Protein AF-A0A8B5XI68-F1 (afdb_monomer)

Foldseek 3Di:
DQPPDDLVNLLVLLVVLLVLLLVLLVCCVVLVNAQQCDQPPDPHGNLLLLQLLLVLLQQLLCLLVVHAHPAQAPVCVVVSSVVSSVVDVDRPSVVSSVSSVVSSVSNSVSSVPDDQPDWRQDHNRDTDGSSLSSLCSSLSSLLSSVSSCSVVVDDRDDDLVSLVSNVSSCQVVFQSQFPQVLLAQPFFWEWEQEVVDWTWIWTRDRLGTHIDTDHPDDDGQKYKYAHRRVVSCVLQVHDDPVVCVVVVRIDMDHNHRVCVVSPSVGGHHD

Radius of gyration: 18.66 Å; Cα contacts (8 Å, |Δi|>4): 435; chains: 1; bounding box: 43×34×51 Å

Structure (mmCIF, N/CA/C/O backbone):
data_AF-A0A8B5XI68-F1
#
_entry.id   AF-A0A8B5XI68-F1
#
loop_
_atom_site.group_PDB
_atom_site.id
_atom_site.type_symbol
_atom_site.label_atom_id
_atom_site.label_alt_id
_atom_site.label_comp_id
_atom_site.label_asym_id
_atom_site.label_entity_id
_atom_site.label_seq_id
_atom_site.pdbx_PDB_ins_code
_atom_site.Cartn_x
_atom_site.Cartn_y
_atom_site.Cartn_z
_atom_site.occupancy
_atom_site.B_iso_or_equiv
_atom_site.auth_seq_id
_atom_site.auth_comp_id
_atom_site.auth_asym_id
_atom_site.auth_atom_id
_atom_site.pdbx_PDB_model_num
ATOM 1 N N . MET A 1 1 ? 19.671 -4.548 -7.777 1.00 35.41 1 MET A N 1
ATOM 2 C CA . MET A 1 1 ? 20.333 -3.974 -6.591 1.00 35.41 1 MET A CA 1
ATOM 3 C C . MET A 1 1 ? 19.212 -3.358 -5.785 1.00 35.41 1 MET A C 1
ATOM 5 O O . MET A 1 1 ? 18.715 -2.318 -6.198 1.00 35.41 1 MET A O 1
ATOM 9 N N . ASP A 1 2 ? 18.721 -4.065 -4.766 1.00 49.66 2 ASP A N 1
ATOM 10 C CA . ASP A 1 2 ? 17.671 -3.548 -3.887 1.00 49.66 2 ASP A CA 1
ATOM 11 C C . ASP A 1 2 ? 18.177 -2.246 -3.289 1.00 49.66 2 ASP A C 1
ATOM 13 O O . ASP A 1 2 ? 19.122 -2.238 -2.495 1.00 49.66 2 ASP A O 1
ATOM 17 N N . LYS A 1 3 ? 17.615 -1.119 -3.724 1.00 54.25 3 LYS A N 1
ATOM 18 C CA . LYS A 1 3 ? 17.862 0.127 -3.018 1.00 54.25 3 LYS A CA 1
ATOM 19 C C . LYS A 1 3 ? 17.219 -0.035 -1.653 1.00 54.25 3 LYS A C 1
ATOM 21 O O . LYS A 1 3 ? 15.999 -0.050 -1.525 1.00 54.25 3 LYS A O 1
ATOM 26 N N . LEU A 1 4 ? 18.077 -0.205 -0.654 1.00 66.31 4 LEU A N 1
ATOM 27 C CA . LEU A 1 4 ? 17.700 -0.212 0.747 1.00 66.31 4 LEU A CA 1
ATOM 28 C C . LEU A 1 4 ? 16.937 1.082 1.025 1.00 66.31 4 LEU A C 1
ATOM 30 O O . LEU A 1 4 ? 17.490 2.177 0.914 1.00 66.31 4 LEU A O 1
ATOM 34 N N . ILE A 1 5 ? 15.653 0.945 1.339 1.00 86.56 5 ILE A N 1
ATOM 35 C CA . ILE A 1 5 ? 14.854 2.043 1.869 1.00 86.56 5 ILE A CA 1
ATOM 36 C C . ILE A 1 5 ? 15.474 2.405 3.212 1.00 86.56 5 ILE A C 1
ATOM 38 O O . ILE A 1 5 ? 15.632 1.533 4.073 1.00 86.56 5 ILE A O 1
ATOM 42 N N . ALA A 1 6 ? 15.851 3.671 3.377 1.00 91.88 6 ALA A N 1
ATOM 43 C CA . ALA A 1 6 ? 16.443 4.128 4.620 1.00 91.88 6 ALA A CA 1
ATOM 44 C C . ALA A 1 6 ? 15.443 3.928 5.772 1.00 91.88 6 ALA A C 1
ATOM 46 O O . ALA A 1 6 ? 14.235 4.150 5.637 1.00 91.88 6 ALA A O 1
ATOM 47 N N . ARG A 1 7 ? 15.943 3.413 6.896 1.00 92.81 7 ARG A N 1
ATOM 48 C CA . ARG A 1 7 ? 15.112 2.955 8.015 1.00 92.81 7 ARG A CA 1
ATOM 49 C C . ARG A 1 7 ? 14.293 4.089 8.630 1.00 92.81 7 ARG A C 1
ATOM 51 O O . ARG A 1 7 ? 13.126 3.899 8.962 1.00 92.81 7 ARG A O 1
ATOM 58 N N . ASP A 1 8 ? 14.921 5.244 8.769 1.00 95.12 8 ASP A N 1
ATOM 59 C CA . ASP A 1 8 ? 14.341 6.513 9.195 1.00 95.12 8 ASP A CA 1
ATOM 60 C C . ASP A 1 8 ? 13.266 7.009 8.222 1.00 95.12 8 ASP A C 1
ATOM 62 O O . ASP A 1 8 ? 12.170 7.339 8.662 1.00 95.12 8 ASP A O 1
ATOM 66 N N . GLU A 1 9 ? 13.507 6.961 6.910 1.00 95.50 9 GLU A N 1
ATOM 67 C CA . GLU A 1 9 ? 12.491 7.340 5.919 1.00 95.50 9 GLU A CA 1
ATOM 68 C C . GLU A 1 9 ? 11.240 6.452 5.984 1.00 95.50 9 GLU A C 1
ATOM 70 O O . GLU A 1 9 ? 10.114 6.959 5.945 1.00 95.50 9 GLU A O 1
ATOM 75 N N . ALA A 1 10 ? 11.426 5.130 6.094 1.00 95.81 10 ALA A N 1
ATOM 76 C CA . ALA A 1 10 ? 10.324 4.179 6.234 1.00 95.81 10 ALA A CA 1
ATOM 77 C C . ALA A 1 10 ? 9.536 4.424 7.527 1.00 95.81 10 ALA A C 1
ATOM 79 O O . ALA A 1 10 ? 8.303 4.416 7.529 1.00 95.81 10 ALA A O 1
ATOM 80 N N . PHE A 1 11 ? 10.254 4.677 8.623 1.00 96.56 11 PHE A N 1
ATOM 81 C CA . PHE A 1 11 ? 9.662 4.978 9.916 1.00 96.56 11 PHE A CA 1
ATOM 82 C C . PHE A 1 11 ? 8.849 6.274 9.880 1.00 96.56 11 PHE A C 1
ATOM 84 O O . PHE A 1 11 ? 7.683 6.288 10.274 1.00 96.56 11 PHE A O 1
ATOM 91 N N . ASP A 1 12 ? 9.424 7.348 9.343 1.00 97.75 12 ASP A N 1
ATOM 92 C CA . ASP A 1 12 ? 8.773 8.649 9.234 1.00 97.75 12 ASP A CA 1
ATOM 93 C C . ASP A 1 12 ? 7.521 8.588 8.354 1.00 97.75 12 ASP A C 1
ATOM 95 O O . ASP A 1 12 ? 6.497 9.189 8.696 1.00 97.75 12 ASP A O 1
ATOM 99 N N . GLN A 1 13 ? 7.573 7.851 7.238 1.00 97.94 13 GLN A N 1
ATOM 100 C CA . GLN A 1 13 ? 6.411 7.613 6.382 1.00 97.94 13 GLN A CA 1
ATOM 101 C C . GLN A 1 13 ? 5.277 6.937 7.162 1.00 97.94 13 GLN A C 1
ATOM 103 O O . GLN A 1 13 ? 4.154 7.454 7.175 1.00 97.94 13 GLN A O 1
ATOM 108 N N . PHE A 1 14 ? 5.572 5.847 7.874 1.00 98.00 14 PHE A N 1
ATOM 109 C CA . PHE A 1 14 ? 4.575 5.152 8.686 1.00 98.00 14 PHE A CA 1
ATOM 110 C C . PHE A 1 14 ? 4.000 6.047 9.780 1.00 98.00 14 PHE A C 1
ATOM 112 O O . PHE A 1 14 ? 2.782 6.139 9.916 1.00 98.00 14 PHE A O 1
ATOM 119 N N . GLN A 1 15 ? 4.844 6.779 10.513 1.00 98.06 15 GLN A N 1
ATOM 120 C CA . GLN A 1 15 ? 4.379 7.683 11.562 1.00 98.06 15 GLN A CA 1
ATOM 121 C C . GLN A 1 15 ? 3.496 8.816 11.026 1.00 98.06 15 GLN A C 1
ATOM 123 O O . GLN A 1 15 ? 2.575 9.276 11.707 1.00 98.06 15 GLN A O 1
ATOM 128 N N . ARG A 1 16 ? 3.782 9.348 9.831 1.00 98.06 16 ARG A N 1
ATOM 129 C CA . ARG A 1 16 ? 2.912 10.354 9.200 1.00 98.06 16 ARG A CA 1
ATOM 130 C C . ARG A 1 16 ? 1.568 9.741 8.811 1.00 98.06 16 ARG A C 1
ATOM 132 O O . ARG A 1 16 ? 0.537 10.348 9.111 1.00 98.06 16 ARG A O 1
ATOM 139 N N . ALA A 1 17 ? 1.577 8.558 8.196 1.00 98.44 17 ALA A N 1
ATOM 140 C CA . ALA A 1 17 ? 0.371 7.857 7.767 1.00 98.44 17 ALA A CA 1
ATOM 141 C C . ALA A 1 17 ? -0.520 7.459 8.959 1.00 98.44 17 ALA A C 1
ATOM 143 O O . ALA A 1 17 ? -1.706 7.792 8.974 1.00 98.44 17 ALA A O 1
ATOM 144 N N . SER A 1 18 ? 0.057 6.850 9.999 1.00 98.38 18 SER A N 1
ATOM 145 C CA . SER A 1 18 ? -0.665 6.395 11.194 1.00 98.38 18 SER A CA 1
ATOM 146 C C . SER A 1 18 ? -1.279 7.553 11.974 1.00 98.38 18 SER A C 1
ATOM 148 O O . SER A 1 18 ? -2.478 7.538 12.242 1.00 98.38 18 SER A O 1
ATOM 150 N N . ARG A 1 19 ? -0.513 8.622 12.240 1.00 98.44 19 ARG A N 1
ATOM 151 C CA . ARG A 1 19 ? -1.034 9.821 12.918 1.00 98.44 19 ARG A CA 1
ATOM 152 C C . ARG A 1 19 ? -2.140 10.498 12.120 1.00 98.44 19 ARG A C 1
ATOM 154 O O . ARG A 1 19 ? -3.044 11.090 12.705 1.00 98.44 19 ARG A O 1
ATOM 161 N N . ARG A 1 20 ? -2.059 10.489 10.786 1.00 98.25 20 ARG A N 1
ATOM 162 C CA . ARG A 1 20 ? -3.119 11.048 9.940 1.00 98.25 20 ARG A CA 1
ATOM 163 C C . ARG A 1 20 ? -4.393 10.221 10.054 1.00 98.25 20 ARG A C 1
ATOM 165 O O . ARG A 1 20 ? -5.442 10.810 10.300 1.00 98.25 20 ARG A O 1
ATOM 172 N N . LEU A 1 21 ? -4.294 8.900 9.922 1.00 98.12 21 LEU A N 1
ATOM 173 C CA . LEU A 1 21 ? -5.449 8.012 10.012 1.00 98.12 21 LEU A CA 1
ATOM 174 C C . LEU A 1 21 ? -6.088 8.051 11.407 1.00 98.12 21 LEU A C 1
ATOM 176 O O . LEU A 1 21 ? -7.301 8.195 11.509 1.00 98.12 21 LEU A O 1
ATOM 180 N N . GLU A 1 22 ? -5.280 8.045 12.472 1.00 98.38 22 GLU A N 1
ATOM 181 C CA . GLU A 1 22 ? -5.742 8.212 13.857 1.00 98.38 22 GLU A CA 1
ATOM 182 C C . GLU A 1 22 ? -6.578 9.487 14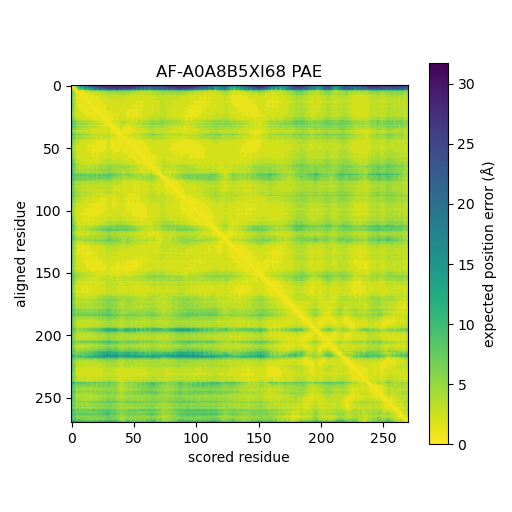.022 1.00 98.38 22 GLU A C 1
ATOM 184 O O . GLU A 1 22 ? -7.685 9.435 14.560 1.00 98.38 22 GLU A O 1
ATOM 189 N N . ARG A 1 23 ? -6.084 10.634 13.529 1.00 98.25 23 ARG A N 1
ATOM 190 C CA . ARG A 1 23 ? -6.827 11.904 13.589 1.00 98.25 23 ARG A CA 1
ATOM 191 C C . ARG A 1 23 ? -8.149 11.828 12.834 1.00 98.25 23 ARG A C 1
ATOM 193 O O . ARG A 1 23 ? -9.153 12.325 13.338 1.00 98.25 23 ARG A O 1
ATOM 200 N N . MET A 1 24 ? -8.153 11.223 11.646 1.00 98.25 24 MET A N 1
ATOM 201 C CA . MET A 1 24 ? -9.369 11.088 10.843 1.00 98.25 24 MET A CA 1
ATOM 202 C C . MET A 1 24 ? -10.404 10.219 11.556 1.00 98.25 24 MET A C 1
ATOM 204 O O . MET A 1 24 ? -11.536 10.672 11.729 1.00 98.25 24 MET A O 1
ATOM 208 N N . LEU A 1 25 ? -10.003 9.038 12.041 1.00 98.06 25 LEU A N 1
ATOM 209 C CA . LEU A 1 25 ? -10.860 8.129 12.808 1.00 98.06 25 LEU A CA 1
ATOM 210 C C . LEU A 1 25 ? -11.407 8.807 14.073 1.00 98.06 25 LEU A C 1
ATOM 212 O O . LEU A 1 25 ? -12.612 8.790 14.313 1.00 98.06 25 LEU A O 1
ATOM 216 N N . SER A 1 26 ? -10.547 9.493 14.828 1.00 97.69 26 SER A N 1
ATOM 217 C CA . SER A 1 26 ? -10.939 10.212 16.051 1.00 97.69 26 SER A CA 1
ATOM 218 C C . SER A 1 26 ? -11.917 11.362 15.784 1.00 97.69 26 SER A C 1
ATOM 220 O O . SER A 1 26 ? -12.656 11.774 16.676 1.00 97.69 26 SER A O 1
ATOM 222 N N . SER A 1 27 ? -11.939 11.904 14.563 1.00 97.19 27 SER A N 1
ATOM 223 C CA . SER A 1 27 ? -12.846 12.995 14.199 1.00 97.19 27 SER A CA 1
ATOM 224 C C . SER A 1 27 ? -14.263 12.531 13.847 1.00 97.19 27 SER A C 1
ATOM 226 O O . SER A 1 27 ? -15.174 13.360 13.822 1.00 97.19 27 SER A O 1
ATOM 228 N N . LEU A 1 28 ? -14.475 11.234 13.583 1.00 97.25 28 LEU A N 1
ATOM 229 C CA . LEU A 1 28 ? -15.736 10.710 13.045 1.00 97.25 28 LEU A CA 1
ATOM 230 C C . LEU A 1 28 ? -16.928 10.984 13.966 1.00 97.25 28 LEU A C 1
ATOM 232 O O . LEU A 1 28 ? -17.944 11.510 13.506 1.00 97.25 28 LEU A O 1
ATOM 236 N N . THR A 1 29 ? -16.774 10.723 15.267 1.00 92.56 29 THR A N 1
ATOM 237 C CA . THR A 1 29 ? -17.810 10.974 16.281 1.00 92.56 29 THR A CA 1
ATOM 238 C C . THR A 1 29 ? -18.198 12.455 16.319 1.00 92.56 29 THR A C 1
ATOM 240 O O . THR A 1 29 ? -19.380 12.795 16.254 1.00 92.56 29 THR A O 1
ATOM 243 N N . GLY A 1 30 ? -17.210 13.358 16.330 1.00 93.19 30 GLY A N 1
ATOM 244 C CA . GLY A 1 30 ? -17.444 14.808 16.312 1.00 93.19 30 GLY A CA 1
ATOM 245 C C . GLY A 1 30 ? -18.074 15.319 15.009 1.00 93.19 30 GLY A C 1
ATOM 246 O O . GLY A 1 30 ? -18.795 16.313 15.022 1.00 93.19 30 GLY A O 1
ATOM 247 N N . ARG A 1 31 ? -17.846 14.619 13.892 1.00 95.19 31 ARG A N 1
ATOM 248 C CA . ARG A 1 31 ? -18.447 14.892 12.576 1.00 95.19 31 ARG A CA 1
ATOM 249 C C . ARG A 1 31 ? -19.812 14.224 12.373 1.00 95.19 31 ARG A C 1
ATOM 251 O O . ARG A 1 31 ? -20.378 14.366 11.294 1.00 95.19 31 ARG A O 1
ATOM 258 N N . GLN A 1 32 ? -20.332 13.506 13.372 1.00 95.12 32 GLN A N 1
ATOM 259 C CA . GLN A 1 32 ? -21.582 12.738 13.284 1.00 95.12 32 GLN A CA 1
ATOM 260 C C . GLN A 1 32 ? -21.578 11.689 12.154 1.00 95.12 32 GLN A C 1
ATOM 262 O O . GLN A 1 32 ? -22.615 11.380 11.567 1.00 95.12 32 GLN A O 1
ATOM 267 N N . ILE A 1 33 ? -20.407 11.123 11.843 1.00 97.06 33 ILE A N 1
ATOM 268 C CA . ILE A 1 33 ? -20.267 10.025 10.882 1.00 97.06 33 ILE A CA 1
ATOM 269 C C . ILE A 1 33 ? -20.306 8.715 11.669 1.00 97.06 33 ILE A C 1
ATOM 271 O O . ILE A 1 33 ? -19.349 8.364 12.357 1.00 97.06 33 ILE A O 1
ATOM 275 N N . GLY A 1 34 ? -21.442 8.019 11.597 1.00 96.44 34 GLY A N 1
ATOM 276 C CA . GLY A 1 34 ? -21.657 6.754 12.300 1.00 96.44 34 GLY A CA 1
ATOM 277 C C . GLY A 1 34 ? -20.926 5.564 11.659 1.00 96.44 34 GLY A C 1
ATOM 278 O O . GLY A 1 34 ? -20.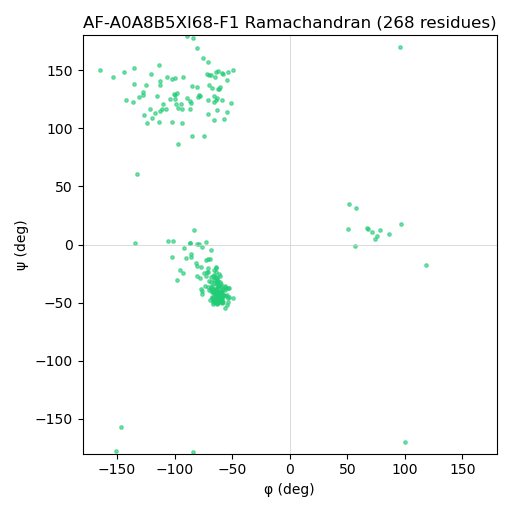590 5.620 10.473 1.00 96.44 34 GLY A O 1
ATOM 279 N N . PRO A 1 35 ? -20.719 4.469 12.415 1.00 97.69 35 PRO A N 1
ATOM 280 C CA . PRO A 1 35 ? -20.006 3.287 11.934 1.00 97.69 35 PRO A CA 1
ATOM 281 C C . PRO A 1 35 ? -20.716 2.590 10.769 1.00 97.69 35 PRO A C 1
ATOM 283 O O . PRO A 1 35 ? -20.033 2.088 9.889 1.00 97.69 35 PRO A O 1
ATOM 286 N N . ASP A 1 36 ? -22.048 2.644 10.692 1.00 97.88 36 ASP A N 1
ATOM 287 C CA . ASP A 1 36 ? -22.835 2.011 9.617 1.00 97.88 36 ASP A CA 1
ATOM 288 C C . ASP A 1 36 ? -22.838 2.814 8.303 1.00 97.88 36 ASP A C 1
ATOM 290 O O . ASP A 1 36 ? -23.487 2.446 7.322 1.00 97.88 36 ASP A O 1
ATOM 294 N N . ARG A 1 37 ? -22.150 3.963 8.260 1.00 97.94 37 ARG A N 1
ATOM 295 C CA . ARG A 1 37 ? -22.053 4.771 7.044 1.00 97.94 37 ARG A CA 1
ATOM 296 C C . ARG A 1 37 ? -21.267 3.997 5.988 1.00 97.94 37 ARG A C 1
ATOM 298 O O . ARG A 1 37 ? -20.105 3.679 6.206 1.00 97.94 37 ARG A O 1
ATOM 305 N N . GLN A 1 38 ? -21.867 3.772 4.822 1.00 98.25 38 GLN A N 1
ATOM 306 C CA . GLN A 1 38 ? -21.174 3.148 3.696 1.00 98.25 38 GLN A CA 1
ATOM 307 C C . GLN A 1 38 ? -19.996 4.011 3.219 1.00 98.25 38 GLN A C 1
ATOM 309 O O . GLN A 1 38 ? -20.159 5.222 3.013 1.00 98.25 38 GLN A O 1
ATOM 314 N N . ILE A 1 39 ? -18.837 3.387 2.997 1.00 97.69 39 ILE A N 1
ATOM 315 C CA . ILE A 1 39 ? -17.746 4.002 2.243 1.00 97.69 39 ILE A CA 1
ATOM 316 C C . ILE A 1 39 ? -18.103 3.898 0.754 1.00 97.69 39 ILE A C 1
ATOM 318 O O . ILE A 1 39 ? -18.429 2.805 0.288 1.00 97.69 39 ILE A O 1
ATOM 322 N N . PRO A 1 40 ? -18.083 5.000 -0.018 1.00 94.56 40 PRO A N 1
ATOM 323 C CA . PRO A 1 40 ? -18.257 4.928 -1.465 1.00 94.56 40 PRO A CA 1
ATOM 324 C C . PRO A 1 40 ? -17.337 3.865 -2.074 1.00 94.56 40 PRO A C 1
ATOM 326 O O . PRO A 1 40 ? -16.279 3.610 -1.517 1.00 94.56 40 PRO A O 1
ATOM 329 N N . HIS A 1 41 ? -17.746 3.242 -3.186 1.00 91.56 41 HIS A N 1
ATOM 330 C CA . HIS A 1 41 ? -16.962 2.267 -3.975 1.00 91.56 41 HIS A CA 1
ATOM 331 C C . HIS A 1 41 ? -16.432 1.013 -3.248 1.00 91.56 41 HIS A C 1
ATOM 333 O O . HIS A 1 41 ? -15.830 0.176 -3.917 1.00 91.56 41 HIS A O 1
ATOM 339 N N . LEU A 1 42 ? -16.662 0.856 -1.942 1.00 94.38 42 LEU A N 1
ATOM 340 C CA . LEU A 1 42 ? -16.357 -0.347 -1.169 1.00 94.38 42 LEU A CA 1
ATOM 341 C C . LEU A 1 42 ? -17.648 -1.001 -0.675 1.00 94.38 42 LEU A C 1
ATOM 343 O O . LEU A 1 42 ? -18.643 -0.324 -0.412 1.00 94.38 42 LEU A O 1
ATOM 347 N N . ASP A 1 43 ? -17.588 -2.309 -0.440 1.00 93.94 43 ASP A N 1
ATOM 348 C CA . ASP A 1 43 ? -18.646 -3.047 0.261 1.00 93.94 43 ASP A CA 1
ATOM 349 C C . ASP A 1 43 ? -18.614 -2.806 1.783 1.00 93.94 43 ASP A C 1
ATOM 351 O O . ASP A 1 43 ? -19.474 -3.282 2.517 1.00 93.94 43 ASP A O 1
ATOM 355 N N . TRP A 1 44 ? -17.641 -2.028 2.263 1.00 97.38 44 TRP A N 1
ATOM 356 C CA . TRP A 1 44 ? -17.398 -1.763 3.676 1.00 97.38 44 TRP A CA 1
ATOM 357 C C . TRP A 1 44 ? -18.104 -0.514 4.194 1.00 97.38 44 TRP A C 1
ATOM 359 O O . TRP A 1 44 ? -18.171 0.534 3.541 1.00 97.38 44 TRP A O 1
ATOM 369 N N . THR A 1 45 ? -18.556 -0.610 5.439 1.00 98.31 45 THR A N 1
ATOM 370 C CA . THR A 1 45 ? -18.950 0.542 6.247 1.00 98.31 45 THR A CA 1
ATOM 371 C C . THR A 1 45 ? -17.727 1.237 6.860 1.00 98.31 45 THR A C 1
ATOM 373 O O . THR A 1 45 ? -16.608 0.718 6.841 1.00 98.31 45 THR A O 1
ATOM 376 N N . VAL A 1 46 ? -17.920 2.424 7.441 1.00 98.44 46 VAL A N 1
ATOM 377 C CA . VAL A 1 46 ? -16.889 3.126 8.225 1.00 98.44 46 VAL A CA 1
ATOM 378 C C . VAL A 1 46 ? -16.375 2.251 9.370 1.00 98.44 46 VAL A C 1
ATOM 380 O O . VAL A 1 46 ? -15.175 2.243 9.635 1.00 98.44 46 VAL A O 1
ATOM 383 N N . GLY A 1 47 ? -17.261 1.506 10.033 1.00 98.44 47 GLY A N 1
ATOM 384 C CA . GLY A 1 47 ? -16.896 0.585 11.102 1.00 98.44 47 GLY A CA 1
ATOM 385 C C . GLY A 1 47 ? -16.061 -0.595 10.600 1.00 98.44 47 GLY A C 1
ATOM 386 O O . GLY A 1 47 ? -15.078 -0.945 11.248 1.00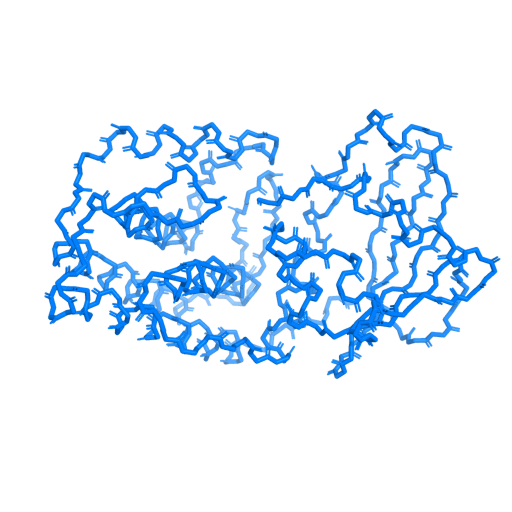 98.44 47 GLY A O 1
ATOM 387 N N . ASP A 1 48 ? -16.403 -1.164 9.439 1.00 98.50 48 ASP A N 1
ATOM 388 C CA . ASP A 1 48 ? -15.609 -2.237 8.821 1.00 98.50 48 ASP A CA 1
ATOM 389 C C . ASP A 1 48 ? -14.218 -1.740 8.424 1.00 98.50 48 ASP A C 1
ATOM 391 O O . ASP A 1 48 ? -13.227 -2.388 8.746 1.00 98.50 48 ASP 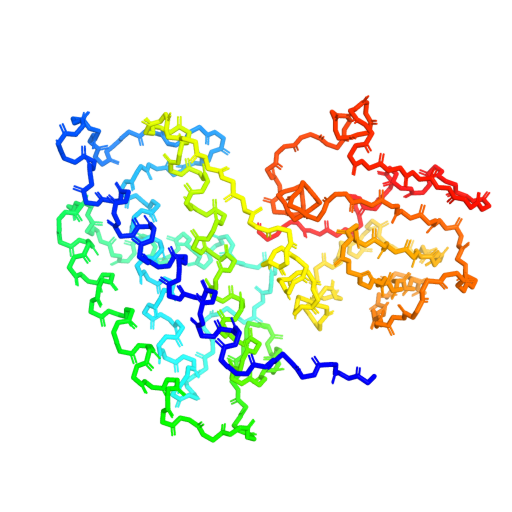A O 1
ATOM 395 N N . LEU A 1 49 ? -14.122 -0.562 7.795 1.00 98.44 49 LEU A N 1
ATOM 396 C CA . LEU A 1 49 ? -12.835 0.036 7.435 1.00 98.44 49 LEU A CA 1
ATOM 397 C C . LEU A 1 49 ? -11.992 0.326 8.681 1.00 98.44 49 LEU A C 1
ATOM 399 O O . LEU A 1 49 ? -10.806 0.005 8.698 1.00 98.44 49 LEU A O 1
ATOM 403 N N . ALA A 1 50 ? -12.590 0.902 9.730 1.00 98.50 50 ALA A N 1
ATOM 404 C CA . ALA A 1 50 ? -11.903 1.182 10.989 1.00 98.50 50 ALA A CA 1
ATOM 405 C C . ALA A 1 50 ? -11.393 -0.100 11.663 1.00 98.50 50 ALA A C 1
ATOM 407 O O . ALA A 1 50 ? -10.277 -0.118 12.181 1.00 98.50 50 ALA A O 1
ATOM 408 N N . LEU A 1 51 ? -12.182 -1.177 11.642 1.00 98.69 51 LEU A N 1
ATOM 409 C CA . LEU A 1 51 ? -11.747 -2.469 12.158 1.00 98.69 51 LEU A CA 1
ATOM 410 C C . LEU A 1 51 ? -10.626 -3.062 11.298 1.00 98.69 51 LEU A C 1
ATOM 412 O O . LEU A 1 51 ? -9.614 -3.490 11.849 1.00 98.69 51 LEU A O 1
ATOM 416 N N . HIS A 1 52 ? -10.774 -3.039 9.973 1.00 98.25 52 HIS A N 1
ATOM 417 C CA . HIS A 1 52 ? -9.797 -3.590 9.039 1.00 98.25 52 HIS A CA 1
ATOM 418 C C . HIS A 1 52 ? -8.417 -2.949 9.212 1.00 98.25 52 HIS A C 1
ATOM 420 O O . HIS A 1 52 ? -7.430 -3.658 9.387 1.00 98.25 52 HIS A O 1
ATOM 426 N N . VAL A 1 53 ? -8.332 -1.614 9.249 1.00 98.12 53 VAL A N 1
ATOM 427 C CA . VAL A 1 53 ? -7.038 -0.931 9.429 1.00 98.12 53 VAL A CA 1
ATOM 428 C C . VAL A 1 53 ? -6.431 -1.195 10.809 1.00 98.12 53 VAL A C 1
ATOM 430 O O . VAL A 1 53 ? -5.211 -1.307 10.926 1.00 98.12 53 VAL A O 1
ATOM 433 N N . THR A 1 54 ? -7.255 -1.348 11.852 1.00 98.44 54 THR A N 1
ATOM 434 C CA . THR A 1 54 ? -6.791 -1.761 13.185 1.00 98.44 54 THR A CA 1
ATOM 435 C C . THR A 1 54 ? -6.207 -3.168 13.156 1.00 98.44 54 THR A C 1
ATOM 437 O O . THR A 1 54 ? -5.075 -3.359 13.600 1.00 98.44 54 THR A O 1
ATOM 440 N N . GLN A 1 55 ? -6.931 -4.131 12.584 1.00 97.69 55 GLN A N 1
ATOM 441 C CA . GLN A 1 55 ? -6.463 -5.509 12.431 1.00 97.69 55 GLN A CA 1
ATOM 442 C C . GLN A 1 55 ? -5.212 -5.585 11.550 1.00 97.69 55 GLN A C 1
ATOM 444 O O . GLN A 1 55 ? -4.303 -6.348 11.856 1.00 97.69 55 GLN A O 1
ATOM 449 N N . GLY A 1 56 ? -5.113 -4.760 10.505 1.00 96.31 56 GLY A N 1
ATOM 450 C CA . GLY A 1 56 ? -3.932 -4.668 9.648 1.00 96.31 56 GLY A CA 1
ATOM 451 C C . GLY A 1 56 ? -2.672 -4.292 10.431 1.00 96.31 56 GLY A C 1
ATOM 452 O O . GLY A 1 56 ? -1.656 -4.978 10.325 1.00 96.31 56 GLY A O 1
ATOM 453 N N . VAL A 1 57 ? -2.742 -3.267 11.291 1.00 97.25 57 VAL A N 1
ATOM 454 C CA . VAL A 1 57 ? -1.605 -2.895 12.158 1.00 97.25 57 VAL A CA 1
ATOM 455 C C . VAL A 1 57 ? -1.334 -3.964 13.225 1.00 97.25 57 VAL A C 1
ATOM 457 O O . VAL A 1 57 ? -0.174 -4.230 13.536 1.00 97.25 57 VAL A O 1
ATOM 460 N N . GLU A 1 58 ? -2.372 -4.601 13.779 1.00 96.88 58 GLU A N 1
ATOM 461 C CA . GLU A 1 58 ? -2.217 -5.725 14.716 1.00 96.88 58 GLU A CA 1
ATOM 462 C C . GLU A 1 58 ? -1.465 -6.895 14.047 1.00 96.88 58 GLU A C 1
ATOM 464 O O . GLU A 1 58 ? -0.470 -7.373 14.596 1.00 96.88 58 GLU A O 1
ATOM 469 N N . VAL A 1 59 ? -1.856 -7.287 12.829 1.00 95.44 59 VAL A N 1
ATOM 470 C CA . VAL A 1 59 ? -1.174 -8.310 12.021 1.00 95.44 59 VAL A CA 1
ATOM 471 C C . VAL A 1 59 ? 0.255 -7.890 11.710 1.00 95.44 59 VAL A C 1
ATOM 473 O O . VAL A 1 59 ? 1.169 -8.682 11.924 1.00 95.44 59 VAL A O 1
ATOM 476 N N . ALA A 1 60 ? 0.488 -6.651 11.272 1.00 93.19 60 ALA A N 1
ATOM 477 C CA . ALA A 1 60 ? 1.839 -6.156 11.020 1.00 93.19 60 ALA A CA 1
ATOM 478 C C . ALA A 1 60 ? 2.721 -6.241 12.277 1.00 93.19 60 ALA A C 1
ATOM 480 O O . ALA A 1 60 ? 3.881 -6.640 12.179 1.00 93.19 60 ALA A O 1
ATOM 481 N N . GLY A 1 61 ? 2.156 -5.960 13.457 1.00 92.81 61 GLY A N 1
ATOM 482 C CA . GLY A 1 61 ? 2.781 -6.178 14.763 1.00 92.81 61 GLY A CA 1
ATOM 483 C C . GLY A 1 61 ? 3.227 -7.628 14.997 1.00 92.81 61 GLY A C 1
ATOM 484 O O . GLY A 1 61 ? 4.277 -7.875 15.593 1.00 92.81 61 GLY A O 1
ATOM 485 N N . GLU A 1 62 ? 2.465 -8.600 14.507 1.00 93.62 62 GLU A N 1
ATOM 486 C CA . GLU A 1 62 ? 2.820 -10.018 14.574 1.00 93.62 62 GLU A CA 1
ATOM 487 C C . GLU A 1 62 ? 3.899 -10.405 13.554 1.00 93.62 62 GLU A C 1
ATOM 489 O O . GLU A 1 62 ? 4.848 -11.112 13.907 1.00 93.62 62 GLU A O 1
ATOM 494 N N . LEU A 1 63 ? 3.835 -9.873 12.329 1.00 93.25 63 LEU A N 1
ATOM 495 C CA . LEU A 1 63 ? 4.865 -10.110 11.308 1.00 93.25 63 LEU A CA 1
ATOM 496 C C . LEU A 1 63 ? 6.238 -9.609 11.773 1.00 93.25 63 LEU A C 1
ATOM 498 O O . LEU A 1 63 ? 7.244 -10.300 11.619 1.00 93.25 63 LEU A O 1
ATOM 502 N N . VAL A 1 64 ? 6.290 -8.443 12.428 1.00 89.50 64 VAL A N 1
ATOM 503 C CA . VAL A 1 64 ? 7.536 -7.881 12.990 1.00 89.50 64 VAL A CA 1
ATOM 504 C C . VAL A 1 64 ? 8.037 -8.622 14.244 1.00 89.50 64 VAL A C 1
ATOM 506 O O . VAL A 1 64 ? 9.046 -8.255 14.849 1.00 89.50 64 VAL A O 1
ATOM 509 N N . GLN A 1 65 ? 7.354 -9.682 14.667 1.00 89.50 65 GLN A N 1
ATOM 510 C CA . GLN A 1 65 ? 7.851 -10.643 15.653 1.00 89.50 65 GLN A CA 1
ATOM 511 C C . GLN A 1 65 ? 8.268 -11.973 15.008 1.00 89.50 65 GLN A C 1
ATOM 513 O O . GLN A 1 65 ? 8.650 -12.899 15.719 1.00 89.50 65 GLN A O 1
ATOM 518 N N . GLY A 1 66 ? 8.204 -12.077 13.677 1.00 90.44 66 GLY A N 1
ATOM 519 C CA . GLY A 1 66 ? 8.499 -13.300 12.933 1.00 90.44 66 GLY A CA 1
ATOM 520 C C . GLY A 1 66 ? 7.358 -14.315 12.948 1.00 90.44 66 GLY A C 1
ATOM 521 O O . GLY A 1 66 ? 7.575 -15.469 12.583 1.00 90.44 66 GLY A O 1
ATOM 522 N N . LYS A 1 67 ? 6.149 -13.924 13.379 1.00 93.69 67 LYS A N 1
ATOM 523 C CA . LYS A 1 67 ? 4.982 -14.803 13.256 1.00 93.69 67 LYS A CA 1
ATOM 524 C C . LYS A 1 67 ? 4.586 -14.926 11.780 1.00 93.69 67 LYS A C 1
ATOM 526 O O . LYS A 1 67 ? 4.724 -13.951 11.042 1.00 93.69 67 LYS A O 1
ATOM 531 N N . PRO A 1 68 ? 4.089 -16.098 11.350 1.00 91.25 68 PRO A N 1
ATOM 532 C CA . PRO A 1 68 ? 3.694 -16.307 9.965 1.00 91.25 68 PRO A CA 1
ATOM 533 C C . PRO A 1 68 ? 2.551 -15.376 9.569 1.00 91.25 68 PRO A C 1
ATOM 535 O O . PRO A 1 68 ? 1.689 -15.034 10.384 1.00 91.25 68 PRO A O 1
ATOM 538 N N . SER A 1 69 ? 2.534 -15.004 8.293 1.00 92.56 69 SER A N 1
ATOM 539 C CA . SER A 1 69 ? 1.454 -14.201 7.750 1.00 92.56 69 SER A CA 1
ATOM 540 C C . SER A 1 69 ? 0.145 -14.988 7.657 1.00 92.56 69 SER A C 1
ATOM 542 O O . SER A 1 69 ? 0.169 -16.131 7.199 1.00 92.56 69 SER A O 1
ATOM 544 N N . PRO A 1 70 ? -1.007 -14.396 8.028 1.00 92.19 70 PRO A N 1
ATOM 545 C CA . PRO A 1 70 ? -2.300 -15.038 7.809 1.00 92.19 70 PRO A CA 1
ATOM 546 C C . PRO A 1 70 ? -2.716 -15.046 6.328 1.00 92.19 70 PRO A C 1
ATOM 548 O O . PRO A 1 70 ? -3.635 -15.772 5.965 1.00 92.19 70 PRO A O 1
ATOM 551 N N . TYR A 1 71 ? -2.043 -14.269 5.473 1.00 89.44 71 TYR A N 1
ATOM 552 C CA . TYR A 1 71 ? -2.300 -14.207 4.035 1.00 89.44 71 TYR A CA 1
ATOM 553 C C . TYR A 1 71 ? -1.313 -15.116 3.300 1.00 89.44 71 TYR A C 1
ATOM 555 O O . TYR A 1 71 ? -0.233 -14.685 2.893 1.00 89.44 71 TYR A O 1
ATOM 563 N N . GLY A 1 72 ? -1.668 -16.396 3.183 1.00 84.81 72 GLY A N 1
ATOM 564 C CA . GLY A 1 72 ? -0.843 -17.401 2.504 1.00 84.81 72 GLY A CA 1
ATOM 565 C C . GLY A 1 72 ? -0.894 -17.331 0.975 1.00 84.81 72 GLY A C 1
ATOM 566 O O . GLY A 1 72 ? 0.013 -17.837 0.326 1.00 84.81 72 GLY A O 1
ATOM 567 N N . ASP A 1 73 ? -1.923 -16.692 0.413 1.00 86.00 73 ASP A N 1
ATOM 568 C CA . ASP A 1 73 ? -2.172 -16.597 -1.027 1.00 86.00 73 ASP A CA 1
ATOM 569 C C . ASP A 1 73 ? -2.728 -15.202 -1.377 1.00 86.00 73 ASP A C 1
ATOM 571 O O . ASP A 1 73 ? -3.757 -14.775 -0.840 1.00 86.00 73 ASP A O 1
ATOM 575 N N . MET A 1 74 ? -2.065 -14.491 -2.300 1.00 84.44 74 MET A N 1
ATOM 576 C CA . MET A 1 74 ? -2.512 -13.175 -2.784 1.00 84.44 74 MET A CA 1
ATOM 577 C C . MET A 1 74 ? -3.887 -13.240 -3.467 1.00 84.44 74 MET A C 1
ATOM 579 O O . MET A 1 74 ? -4.626 -12.250 -3.496 1.00 84.44 74 MET A O 1
ATOM 583 N N . HIS A 1 75 ? -4.285 -14.395 -4.005 1.00 82.44 75 HIS A N 1
ATOM 584 C CA . HIS A 1 75 ? -5.591 -14.570 -4.629 1.00 82.44 75 HIS A CA 1
ATOM 585 C C . HIS A 1 75 ? -6.740 -14.578 -3.611 1.00 82.44 75 HIS A C 1
ATOM 587 O O . HIS A 1 75 ? -7.854 -14.195 -3.989 1.00 82.44 75 HIS A O 1
ATOM 593 N N . GLN A 1 76 ? -6.464 -14.906 -2.344 1.00 86.88 76 GLN A N 1
ATOM 594 C CA . GLN A 1 76 ? -7.451 -15.080 -1.271 1.00 86.88 76 GLN A CA 1
ATOM 595 C C . GLN A 1 76 ? -7.567 -13.889 -0.305 1.00 86.88 76 GLN A C 1
ATOM 597 O O . GLN A 1 76 ? -8.379 -13.939 0.614 1.00 86.88 76 GLN A O 1
ATOM 602 N N . ILE A 1 77 ? -6.839 -12.785 -0.523 1.00 88.12 77 ILE A N 1
ATOM 603 C CA . ILE A 1 77 ? -6.840 -11.612 0.382 1.00 88.12 77 ILE A CA 1
ATOM 604 C C . ILE A 1 77 ? -8.252 -11.141 0.752 1.00 88.12 77 ILE A C 1
ATOM 606 O O . ILE A 1 77 ? -8.535 -10.901 1.924 1.00 88.12 77 ILE A O 1
ATOM 610 N N . ALA A 1 78 ? -9.155 -11.032 -0.226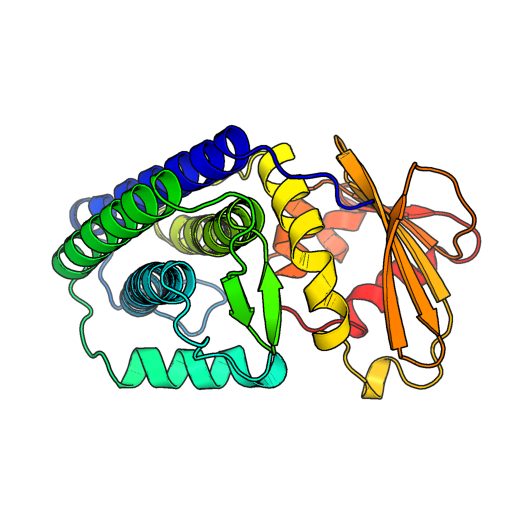 1.00 89.56 78 ALA A N 1
ATOM 611 C CA . ALA A 1 78 ? -10.520 -10.569 0.017 1.00 89.56 78 ALA A CA 1
ATOM 612 C C . ALA A 1 78 ? -11.321 -11.523 0.925 1.00 89.56 78 ALA A C 1
ATOM 614 O O . ALA A 1 78 ? -12.073 -11.065 1.784 1.00 89.56 78 ALA A O 1
ATOM 615 N N . GLU A 1 79 ? -11.137 -12.835 0.761 1.00 91.69 79 GLU A N 1
ATOM 616 C CA . GLU A 1 79 ? -11.774 -13.859 1.593 1.00 91.69 79 GLU A CA 1
ATOM 617 C C . GLU A 1 79 ? -11.205 -13.826 3.014 1.00 91.69 79 GLU A C 1
ATOM 619 O O . GLU A 1 79 ? -11.961 -13.722 3.978 1.00 91.69 79 GLU A O 1
ATOM 624 N N . THR A 1 80 ? -9.876 -13.780 3.150 1.00 93.25 80 THR A N 1
ATOM 625 C CA . THR A 1 80 ? -9.202 -13.650 4.448 1.00 93.25 80 THR A CA 1
ATOM 626 C C . THR A 1 80 ? -9.632 -12.378 5.189 1.00 93.25 80 THR A C 1
ATOM 628 O O . THR A 1 80 ? -9.930 -12.429 6.384 1.00 93.25 80 THR A O 1
ATOM 631 N N . ASN A 1 81 ? -9.742 -11.242 4.490 1.00 93.75 81 ASN A N 1
ATOM 632 C CA . ASN A 1 81 ? -10.252 -9.992 5.059 1.00 93.75 81 ASN A CA 1
ATOM 633 C C . ASN A 1 81 ? -11.696 -10.141 5.557 1.00 93.75 81 ASN A C 1
ATOM 635 O O . ASN A 1 81 ? -12.019 -9.691 6.658 1.00 93.75 81 ASN A O 1
ATOM 639 N N . ALA A 1 82 ? -12.564 -10.791 4.777 1.00 94.62 82 ALA A N 1
ATOM 640 C CA . ALA A 1 82 ? -13.945 -11.041 5.178 1.00 94.62 82 ALA A CA 1
ATOM 641 C C . ALA A 1 82 ? -14.022 -11.930 6.431 1.00 94.62 82 ALA A C 1
ATOM 643 O O . ALA A 1 82 ? -14.802 -11.636 7.337 1.00 94.62 82 ALA A O 1
ATOM 644 N N . GLU A 1 83 ? -13.183 -12.964 6.537 1.00 95.12 83 GLU A N 1
ATOM 645 C CA . GLU A 1 83 ? -13.101 -13.797 7.741 1.00 95.12 83 GLU A CA 1
ATOM 646 C C . GLU A 1 83 ? -12.661 -13.000 8.976 1.00 95.12 83 GLU A C 1
ATOM 648 O O . GLU A 1 83 ? -13.248 -13.154 10.051 1.00 95.12 83 GLU A O 1
ATOM 653 N N . PHE A 1 84 ? -11.649 -12.136 8.845 1.00 95.31 84 PHE A N 1
ATOM 654 C CA . PHE A 1 84 ? -11.193 -11.273 9.939 1.00 95.31 84 PHE A CA 1
ATOM 655 C C . PHE A 1 84 ? -12.296 -10.329 10.428 1.00 95.31 84 PHE A C 1
ATOM 657 O O . PHE A 1 84 ? -12.503 -10.204 11.640 1.00 95.31 84 PHE A O 1
ATOM 664 N N . LEU A 1 85 ? -13.039 -9.719 9.501 1.00 96.69 85 LEU A N 1
ATOM 665 C CA . LEU A 1 85 ? -14.156 -8.828 9.819 1.00 96.69 85 LEU A CA 1
ATOM 666 C C . LEU A 1 85 ? -15.352 -9.562 10.440 1.00 96.69 85 LEU A C 1
ATOM 668 O O . LEU A 1 85 ? -16.054 -8.978 11.264 1.00 96.69 85 LEU A O 1
ATOM 672 N N . GLN A 1 86 ? -15.592 -10.822 10.061 1.00 96.12 86 GLN A N 1
ATOM 673 C CA . GLN A 1 86 ? -16.651 -11.654 10.642 1.00 96.12 86 GLN A CA 1
ATOM 674 C C . GLN A 1 86 ? -16.312 -12.133 12.058 1.00 96.12 86 GLN A C 1
ATOM 676 O O . GLN A 1 86 ? -17.202 -12.241 12.901 1.00 96.12 86 GLN A O 1
ATOM 681 N N . ARG A 1 87 ? -15.036 -12.436 12.333 1.00 96.88 87 ARG A N 1
ATOM 682 C CA . ARG A 1 87 ? -14.587 -12.936 13.645 1.00 96.88 87 ARG A CA 1
ATOM 683 C C . ARG A 1 87 ? -14.575 -11.859 14.731 1.00 96.88 87 ARG A C 1
ATOM 685 O O . ARG A 1 87 ? -14.705 -12.201 15.905 1.00 96.88 87 ARG A O 1
ATOM 692 N N . ASP A 1 88 ? -14.416 -10.590 14.363 1.00 97.69 88 ASP A N 1
ATOM 693 C CA . ASP A 1 88 ? -14.385 -9.462 15.298 1.00 97.69 88 ASP A CA 1
ATOM 694 C C . ASP A 1 88 ? -15.610 -8.546 15.090 1.00 97.69 88 ASP A C 1
ATOM 696 O O . ASP A 1 88 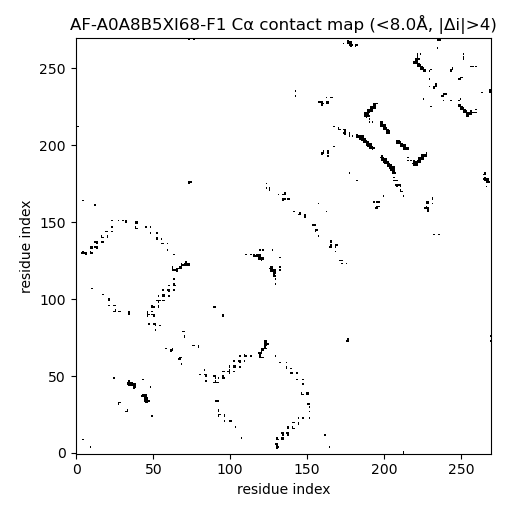? -15.670 -7.793 14.112 1.00 97.69 88 ASP A O 1
ATOM 700 N N . PRO A 1 89 ? -16.615 -8.589 15.988 1.00 96.62 89 PRO A N 1
ATOM 701 C CA . PRO A 1 89 ? -17.848 -7.822 15.827 1.00 96.62 89 PRO A CA 1
ATOM 702 C C . PRO A 1 89 ? -17.715 -6.348 16.248 1.00 96.62 89 PRO A C 1
ATOM 704 O O . PRO A 1 89 ? -18.707 -5.621 16.211 1.00 96.62 89 PRO A O 1
ATOM 707 N N . GLU A 1 90 ? -16.542 -5.881 16.695 1.00 98.31 90 GLU A N 1
ATOM 708 C CA . GLU A 1 90 ? -16.385 -4.507 17.181 1.00 98.31 90 GLU A CA 1
ATOM 709 C C . GLU A 1 90 ? -16.578 -3.485 16.050 1.00 98.31 90 GLU A C 1
ATOM 711 O O . GLU A 1 90 ? -15.952 -3.568 14.993 1.00 98.31 90 GLU A O 1
ATOM 716 N N . ARG A 1 91 ? -17.452 -2.500 16.276 1.00 97.56 91 ARG A N 1
ATOM 717 C CA . ARG A 1 91 ? -17.730 -1.379 15.355 1.00 97.56 91 ARG A CA 1
ATOM 718 C C . ARG A 1 91 ? -17.780 -0.033 16.078 1.00 97.56 91 ARG A C 1
ATOM 720 O O . ARG A 1 91 ? -18.016 1.002 15.459 1.00 97.56 91 ARG A O 1
ATOM 727 N N . ASN A 1 92 ? -17.544 -0.013 17.390 1.00 97.38 92 ASN A N 1
ATOM 728 C CA . ASN A 1 92 ? -17.413 1.222 18.143 1.00 97.38 92 ASN A CA 1
ATOM 729 C C . ASN A 1 92 ? -16.093 1.915 17.777 1.00 97.38 92 ASN A C 1
ATOM 731 O O . ASN A 1 92 ? -15.008 1.439 18.114 1.00 97.38 92 ASN A O 1
ATOM 735 N N . ILE A 1 93 ? -16.203 3.063 17.107 1.00 97.31 93 ILE A N 1
ATOM 736 C CA . ILE A 1 93 ? -15.055 3.813 16.586 1.00 97.31 93 ILE A CA 1
ATOM 737 C C . ILE A 1 93 ? -14.068 4.192 17.692 1.00 97.31 93 ILE A C 1
ATOM 739 O O . ILE A 1 93 ? -12.870 3.987 17.518 1.00 97.31 93 ILE A O 1
ATOM 743 N N . ASP A 1 94 ? -14.537 4.660 18.849 1.00 96.56 94 ASP A N 1
ATOM 744 C CA . ASP A 1 94 ? -13.647 5.086 19.937 1.00 96.56 94 ASP A CA 1
ATOM 745 C C . ASP A 1 94 ? -12.813 3.910 20.477 1.00 96.56 94 ASP A C 1
ATOM 747 O O . ASP A 1 94 ? -11.613 4.041 20.729 1.00 96.56 94 ASP A O 1
ATOM 751 N N . ARG A 1 95 ? -13.415 2.718 20.595 1.00 98.12 95 ARG A N 1
ATOM 752 C CA . ARG A 1 95 ? -12.692 1.495 20.984 1.00 98.12 95 ARG A CA 1
ATOM 753 C C . ARG A 1 95 ? -11.698 1.046 19.919 1.00 98.12 95 ARG A C 1
ATOM 755 O O . ARG A 1 95 ? -10.584 0.647 20.264 1.00 98.12 95 ARG A O 1
ATOM 762 N N . LEU A 1 96 ? -12.077 1.122 18.644 1.00 98.56 96 LEU A N 1
ATOM 763 C CA . LEU A 1 96 ? -11.193 0.779 17.530 1.00 98.56 96 LEU A CA 1
ATOM 764 C C . LEU A 1 96 ? -10.007 1.741 17.435 1.00 98.56 96 LEU A C 1
ATOM 766 O O . LEU A 1 96 ? -8.890 1.281 17.227 1.00 98.56 96 LEU A O 1
ATOM 770 N N . VAL A 1 97 ? -10.207 3.038 17.682 1.00 98.62 97 VAL A N 1
ATOM 771 C CA . VAL A 1 97 ? -9.125 4.031 17.766 1.00 98.62 97 VAL A CA 1
ATOM 772 C C . VAL A 1 97 ? -8.154 3.685 18.895 1.00 98.62 97 VAL A C 1
ATOM 774 O O . VAL A 1 97 ? -6.943 3.683 18.681 1.00 98.62 97 VAL A O 1
ATOM 777 N N . LEU A 1 98 ? -8.648 3.334 20.087 1.00 98.44 98 LEU A N 1
ATOM 778 C CA . LEU A 1 98 ? -7.777 2.931 21.198 1.00 98.44 98 LEU A CA 1
ATOM 779 C C . LEU A 1 98 ? -6.943 1.685 20.861 1.00 98.44 98 LEU A C 1
ATOM 781 O O . LEU A 1 98 ? -5.748 1.640 21.173 1.00 98.44 98 LEU A O 1
ATOM 785 N N . ARG A 1 99 ? -7.551 0.687 20.206 1.00 98.50 99 ARG A N 1
ATOM 786 C CA . ARG A 1 99 ? -6.843 -0.505 19.710 1.00 98.50 99 ARG A CA 1
ATOM 787 C C . ARG A 1 99 ? -5.800 -0.144 18.657 1.00 98.50 99 ARG A C 1
ATOM 789 O O . ARG A 1 99 ? -4.646 -0.538 18.808 1.00 98.50 99 ARG A O 1
ATOM 796 N N . PHE A 1 100 ? -6.173 0.666 17.668 1.00 98.69 100 PHE A N 1
ATOM 797 C CA . PHE A 1 100 ? -5.284 1.149 16.613 1.00 98.69 100 PHE A CA 1
ATOM 798 C C . PHE A 1 100 ? -4.049 1.836 17.198 1.00 98.69 100 PHE A C 1
ATOM 800 O O . PHE A 1 100 ? -2.923 1.452 16.900 1.00 98.69 100 PHE A O 1
ATOM 807 N N . VAL A 1 101 ? -4.239 2.801 18.103 1.00 98.56 101 VAL A N 1
ATOM 808 C CA . VAL A 1 101 ? -3.139 3.535 18.748 1.00 98.56 101 VAL A CA 1
ATOM 809 C C . VAL A 1 101 ? -2.219 2.594 19.522 1.00 98.56 101 VAL A C 1
ATOM 811 O O . VAL A 1 101 ? -0.995 2.738 19.472 1.00 98.56 101 VAL A O 1
ATOM 814 N N . LYS A 1 102 ? -2.781 1.608 20.230 1.00 98.50 102 LYS A N 1
ATOM 815 C CA . LYS A 1 102 ? -1.990 0.592 20.932 1.00 98.50 102 LYS A CA 1
ATOM 816 C C . LYS A 1 102 ? -1.164 -0.249 19.952 1.00 98.50 102 LYS A C 1
ATOM 818 O O . LYS A 1 102 ? 0.026 -0.443 20.198 1.00 98.50 102 LYS A O 1
ATOM 823 N N . ALA A 1 103 ? -1.769 -0.707 18.858 1.00 98.19 103 ALA A N 1
ATOM 824 C CA . ALA A 1 103 ? -1.104 -1.505 17.832 1.00 98.19 103 ALA A CA 1
ATOM 825 C C . ALA A 1 103 ? 0.007 -0.711 17.122 1.00 98.19 103 ALA A C 1
ATOM 827 O O . ALA A 1 103 ? 1.124 -1.206 16.992 1.00 98.19 103 ALA A O 1
ATOM 828 N N . VAL A 1 104 ? -0.246 0.555 16.768 1.00 98.31 104 VAL A N 1
ATOM 829 C CA . VAL A 1 104 ? 0.753 1.460 16.176 1.00 98.31 104 VAL A CA 1
ATOM 830 C C . VAL A 1 104 ? 1.945 1.637 17.110 1.00 98.31 104 VAL A C 1
ATOM 832 O O . VAL A 1 104 ? 3.081 1.457 16.684 1.00 98.31 104 VAL A O 1
ATOM 835 N N . ARG A 1 105 ? 1.717 1.935 18.397 1.00 97.81 105 ARG A N 1
ATOM 836 C CA . ARG A 1 105 ? 2.811 2.088 19.375 1.00 97.81 105 ARG A CA 1
ATOM 837 C C . ARG A 1 105 ? 3.643 0.819 19.506 1.00 97.81 105 ARG A C 1
ATOM 839 O O . ARG A 1 105 ? 4.868 0.901 19.568 1.00 97.81 105 ARG A O 1
ATOM 846 N N . PHE A 1 106 ? 2.982 -0.335 19.539 1.00 96.38 106 PHE A N 1
ATOM 847 C CA . PHE A 1 106 ? 3.659 -1.623 19.586 1.00 96.38 106 PHE A CA 1
ATOM 848 C C . PHE A 1 106 ? 4.527 -1.840 18.341 1.00 96.38 106 PHE A C 1
ATOM 850 O O . PHE A 1 106 ? 5.716 -2.129 18.467 1.00 96.38 106 PHE A O 1
ATOM 857 N N . MET A 1 107 ? 3.970 -1.618 17.150 1.00 94.88 107 MET A N 1
ATOM 858 C CA . MET A 1 107 ? 4.696 -1.730 15.887 1.00 94.88 107 MET A CA 1
ATOM 859 C C . MET A 1 107 ? 5.891 -0.773 15.826 1.00 94.88 107 MET A C 1
ATOM 861 O O . MET A 1 107 ? 6.990 -1.189 15.466 1.00 94.88 107 MET A O 1
ATOM 865 N N . GLU A 1 108 ? 5.720 0.487 16.235 1.00 95.38 108 GLU A N 1
ATOM 866 C CA . GLU A 1 108 ? 6.815 1.457 16.274 1.00 95.38 108 GLU A CA 1
ATOM 867 C C . GLU A 1 108 ? 7.941 1.032 17.222 1.00 95.38 108 GLU A C 1
ATOM 869 O O . GLU A 1 108 ? 9.118 1.182 16.897 1.00 95.38 108 GLU A O 1
ATOM 874 N N . GLN A 1 109 ? 7.600 0.533 18.413 1.00 95.19 109 GLN A N 1
ATOM 875 C CA . GLN A 1 109 ? 8.590 0.047 19.370 1.00 95.19 109 GLN A CA 1
ATOM 876 C C . GLN A 1 109 ? 9.351 -1.150 18.795 1.00 95.19 109 GLN A C 1
ATOM 878 O O . GLN A 1 109 ? 10.581 -1.129 18.738 1.00 95.19 109 GLN A O 1
ATOM 883 N N . ARG A 1 110 ? 8.622 -2.159 18.307 1.00 93.06 110 ARG A N 1
ATOM 884 C CA . ARG A 1 110 ? 9.209 -3.371 17.729 1.00 93.06 110 ARG A CA 1
ATOM 885 C C . ARG A 1 110 ? 10.099 -3.065 16.541 1.00 93.06 110 ARG A C 1
ATOM 887 O O . ARG A 1 110 ? 11.184 -3.627 16.438 1.00 93.06 110 ARG A O 1
ATOM 894 N N . PHE A 1 111 ? 9.680 -2.137 15.688 1.00 92.06 111 PHE A N 1
ATOM 895 C CA . PHE A 1 111 ? 10.506 -1.687 14.586 1.00 92.06 111 PHE A CA 1
ATOM 896 C C . PHE A 1 111 ? 11.800 -1.042 15.076 1.00 92.06 111 PHE A C 1
ATOM 898 O O . PHE A 1 111 ? 12.847 -1.385 14.558 1.00 92.06 111 PHE A O 1
ATOM 905 N N . ARG A 1 112 ? 11.804 -0.158 16.081 1.00 91.69 112 ARG A N 1
ATOM 906 C CA . ARG A 1 112 ? 13.065 0.452 16.561 1.00 91.69 112 ARG A CA 1
ATOM 907 C C . ARG A 1 112 ? 14.068 -0.576 17.098 1.00 91.69 112 ARG A C 1
ATOM 909 O O . ARG A 1 112 ? 15.268 -0.377 16.959 1.00 91.69 112 ARG A O 1
ATOM 916 N N . GLU A 1 113 ? 13.578 -1.660 17.685 1.00 91.94 113 GLU A N 1
ATOM 917 C CA . GLU A 1 113 ? 14.393 -2.701 18.323 1.00 91.94 113 GLU A CA 1
ATOM 918 C C . GLU A 1 113 ? 14.886 -3.786 17.346 1.00 91.94 113 GLU A C 1
ATOM 920 O O . GLU A 1 113 ? 15.705 -4.626 17.715 1.00 91.94 113 GLU A O 1
ATOM 925 N N . MET A 1 114 ? 14.366 -3.819 16.118 1.00 91.00 114 MET A N 1
ATOM 926 C CA . MET A 1 114 ? 14.606 -4.919 15.185 1.00 91.00 114 MET A CA 1
ATOM 927 C C . MET A 1 114 ? 15.964 -4.813 14.467 1.00 91.00 114 MET A C 1
ATOM 929 O O . MET A 1 114 ? 16.267 -3.748 13.930 1.00 91.00 114 MET A O 1
ATOM 933 N N . PRO A 1 115 ? 16.744 -5.903 14.350 1.00 92.69 115 PRO A N 1
ATOM 934 C CA . PRO A 1 115 ? 17.957 -5.926 13.529 1.00 92.69 115 PRO A CA 1
ATOM 935 C C . PRO A 1 115 ? 17.686 -5.590 12.054 1.00 92.69 115 PRO A C 1
ATOM 937 O O . PRO A 1 115 ? 16.635 -5.942 11.523 1.00 92.69 115 PRO A O 1
ATOM 940 N N . ASP A 1 116 ? 18.626 -4.932 11.370 1.00 87.69 116 ASP A N 1
ATOM 941 C CA . ASP A 1 116 ? 18.496 -4.608 9.936 1.00 87.69 116 ASP A CA 1
ATOM 942 C C . ASP A 1 116 ? 18.452 -5.859 9.042 1.00 87.69 116 ASP A C 1
ATOM 944 O O . ASP A 1 116 ? 17.858 -5.839 7.964 1.00 87.69 116 ASP A O 1
ATOM 948 N N . ASP A 1 117 ? 19.071 -6.955 9.480 1.00 90.69 117 ASP A N 1
ATOM 949 C CA . ASP A 1 117 ? 19.130 -8.218 8.750 1.00 90.69 117 ASP A CA 1
ATOM 950 C C . ASP A 1 117 ? 17.920 -9.131 8.991 1.00 90.69 117 ASP A C 1
ATOM 952 O O . ASP A 1 117 ? 17.766 -10.106 8.249 1.00 90.69 117 ASP A O 1
ATOM 956 N N . PHE A 1 118 ? 17.037 -8.781 9.935 1.00 94.06 118 PHE A N 1
ATOM 957 C CA . PHE A 1 118 ? 15.809 -9.520 10.215 1.00 94.06 118 PHE A CA 1
ATOM 958 C C . PHE A 1 118 ? 14.956 -9.694 8.953 1.00 94.06 118 PHE A C 1
ATOM 960 O O . PHE A 1 118 ? 14.848 -8.790 8.120 1.00 94.06 118 PHE A O 1
ATOM 967 N N . ILE A 1 119 ? 14.337 -10.866 8.828 1.00 94.25 119 ILE A N 1
ATOM 968 C CA . ILE A 1 119 ? 13.438 -11.201 7.728 1.00 94.25 119 ILE A CA 1
ATOM 969 C C . ILE A 1 119 ? 12.008 -11.221 8.255 1.00 94.25 119 ILE A C 1
ATOM 971 O O . ILE A 1 119 ? 11.664 -12.020 9.123 1.00 94.25 119 ILE A O 1
ATOM 975 N N . VAL A 1 120 ? 11.182 -10.323 7.729 1.00 94.50 120 VAL A N 1
ATOM 976 C CA . VAL A 1 120 ? 9.748 -10.264 8.000 1.00 94.50 120 VAL A CA 1
ATOM 977 C C . VAL A 1 120 ? 9.038 -11.205 7.017 1.00 94.50 120 VAL A C 1
ATOM 979 O O . VAL A 1 120 ? 9.099 -10.940 5.813 1.00 94.50 120 VAL A O 1
ATOM 982 N N . PRO A 1 121 ? 8.365 -12.274 7.491 1.00 93.06 121 PRO A N 1
ATOM 983 C CA . PRO A 1 121 ? 7.608 -13.186 6.635 1.00 93.06 121 PRO A CA 1
ATOM 984 C C . PRO A 1 121 ? 6.306 -12.507 6.191 1.00 93.06 121 PRO A C 1
ATOM 986 O O . PRO A 1 121 ? 5.304 -12.502 6.908 1.00 93.06 121 PRO A O 1
ATOM 989 N N . PHE A 1 122 ? 6.337 -11.867 5.029 1.00 91.44 122 PHE A N 1
ATOM 990 C CA . PHE A 1 122 ? 5.211 -11.133 4.469 1.00 91.44 122 PHE A CA 1
ATOM 991 C C . PHE A 1 122 ? 4.244 -12.066 3.714 1.00 91.44 122 PHE A C 1
ATOM 993 O O . PHE A 1 122 ? 4.417 -13.285 3.665 1.00 91.44 122 PHE A O 1
ATOM 1000 N N . HIS A 1 123 ? 3.157 -11.494 3.198 1.00 89.81 123 HIS A N 1
ATOM 1001 C CA . HIS A 1 123 ? 2.085 -12.207 2.500 1.00 89.81 123 HIS A CA 1
ATOM 1002 C C . HIS A 1 123 ? 2.608 -13.069 1.341 1.00 89.81 123 HIS A C 1
ATOM 1004 O O . HIS A 1 123 ? 3.597 -12.718 0.699 1.00 89.81 123 HIS A O 1
ATOM 1010 N N . ALA A 1 124 ? 1.930 -14.191 1.083 1.00 86.25 124 ALA A N 1
ATOM 1011 C CA . ALA A 1 124 ? 2.234 -15.138 0.006 1.00 86.25 124 ALA A CA 1
ATOM 1012 C C . ALA A 1 124 ? 3.696 -15.617 -0.038 1.00 86.25 124 ALA A C 1
ATOM 1014 O O . ALA A 1 124 ? 4.269 -15.838 -1.100 1.00 86.25 124 ALA A O 1
ATOM 1015 N N . GLY A 1 125 ? 4.320 -15.763 1.134 1.00 86.75 125 GLY A N 1
ATOM 1016 C CA . GLY A 1 125 ? 5.697 -16.244 1.249 1.00 86.75 125 GLY A CA 1
ATOM 1017 C C . GLY A 1 125 ? 6.760 -15.221 0.845 1.00 86.75 125 GLY A C 1
ATOM 1018 O O . GLY A 1 125 ? 7.941 -15.560 0.851 1.00 86.75 125 GLY A O 1
ATOM 1019 N N . ALA A 1 126 ? 6.375 -13.979 0.532 1.00 89.06 126 ALA A N 1
ATOM 1020 C CA . ALA A 1 126 ? 7.329 -12.909 0.293 1.00 89.06 126 ALA A CA 1
ATOM 1021 C C . ALA A 1 126 ? 8.114 -12.590 1.573 1.00 89.06 126 ALA A C 1
ATOM 1023 O O . ALA A 1 126 ? 7.581 -12.596 2.681 1.00 89.06 126 ALA A O 1
ATOM 1024 N N . GLU A 1 127 ? 9.389 -12.257 1.418 1.00 92.00 127 GLU A N 1
ATOM 1025 C CA . GLU A 1 127 ? 10.272 -11.908 2.525 1.00 92.00 127 GLU A CA 1
ATOM 1026 C C . GLU A 1 127 ? 10.709 -10.454 2.403 1.00 92.00 127 GLU A C 1
ATOM 1028 O O . GLU A 1 127 ? 11.224 -10.031 1.367 1.00 92.00 127 GLU A O 1
ATOM 1033 N N . PHE A 1 128 ? 10.531 -9.685 3.477 1.00 92.75 128 PHE A N 1
ATOM 1034 C CA . PHE A 1 128 ? 10.913 -8.278 3.513 1.00 92.75 128 PHE A CA 1
ATOM 1035 C C . PHE A 1 128 ? 11.925 -7.976 4.602 1.00 92.75 128 PHE A C 1
ATOM 1037 O O . PHE A 1 128 ? 11.881 -8.515 5.707 1.00 92.75 128 PHE A O 1
ATOM 1044 N N . LYS A 1 129 ? 12.806 -7.021 4.312 1.00 93.12 129 LYS A N 1
ATOM 1045 C CA . LYS A 1 129 ? 13.568 -6.323 5.343 1.00 93.12 129 LYS A CA 1
ATOM 1046 C C . LYS A 1 129 ? 12.646 -5.393 6.135 1.00 93.12 129 LYS A C 1
ATOM 1048 O O . LYS A 1 129 ? 11.618 -4.950 5.613 1.00 93.12 129 LYS A O 1
ATOM 1053 N N . PRO A 1 130 ? 13.002 -5.026 7.376 1.00 93.38 130 PRO A N 1
ATOM 1054 C CA . PRO A 1 130 ? 12.102 -4.263 8.235 1.00 93.38 130 PRO A CA 1
ATOM 1055 C C . PRO A 1 130 ? 11.608 -2.946 7.609 1.00 93.38 130 PRO A C 1
ATOM 1057 O O . PRO A 1 130 ? 10.401 -2.696 7.660 1.00 93.38 130 PRO A O 1
ATOM 1060 N N . PRO A 1 131 ? 12.460 -2.115 6.960 1.00 94.62 131 PRO A N 1
ATOM 1061 C CA . PRO A 1 131 ? 11.996 -0.890 6.302 1.00 94.62 131 PRO A CA 1
ATOM 1062 C C . PRO A 1 131 ? 10.961 -1.138 5.196 1.00 94.62 131 PRO A C 1
ATOM 1064 O O . PRO A 1 131 ? 10.022 -0.360 5.054 1.00 94.62 131 PRO A O 1
ATOM 1067 N N . GLN A 1 132 ? 11.087 -2.237 4.446 1.00 94.38 132 GLN A N 1
ATOM 1068 C CA . GLN A 1 132 ? 10.129 -2.613 3.403 1.00 94.38 132 GLN A CA 1
ATOM 1069 C C . GLN A 1 132 ? 8.769 -2.974 4.015 1.00 94.38 132 GLN A C 1
ATOM 1071 O O . GLN A 1 132 ? 7.748 -2.430 3.603 1.00 94.38 132 GLN A O 1
ATOM 1076 N N . ALA A 1 133 ? 8.747 -3.803 5.064 1.00 93.94 133 ALA A N 1
ATOM 1077 C CA . ALA A 1 133 ? 7.506 -4.142 5.766 1.00 93.94 133 ALA A CA 1
ATOM 1078 C C . ALA A 1 133 ? 6.797 -2.897 6.339 1.00 93.94 133 ALA A C 1
ATOM 1080 O O . ALA A 1 133 ? 5.575 -2.781 6.266 1.00 93.94 133 ALA A O 1
ATOM 1081 N N . MET A 1 134 ? 7.564 -1.931 6.853 1.00 95.31 134 MET A N 1
ATOM 1082 C CA . MET A 1 134 ? 7.041 -0.655 7.351 1.00 95.31 134 MET A CA 1
ATOM 1083 C C . MET A 1 134 ? 6.433 0.212 6.229 1.00 95.31 134 MET A C 1
ATOM 1085 O O . MET A 1 134 ? 5.362 0.802 6.400 1.00 95.31 134 MET A O 1
ATOM 1089 N N . VAL A 1 135 ? 7.078 0.265 5.058 1.00 96.56 135 VAL A N 1
ATOM 1090 C CA . VAL A 1 135 ? 6.541 0.958 3.874 1.00 96.56 135 VAL A CA 1
ATOM 1091 C C . VAL A 1 135 ? 5.271 0.287 3.357 1.00 96.56 135 VAL A C 1
ATOM 1093 O O . VAL A 1 135 ? 4.316 0.994 3.037 1.00 96.56 135 VAL A O 1
ATOM 1096 N N . MET A 1 136 ? 5.213 -1.045 3.334 1.00 94.62 136 MET A N 1
ATOM 1097 C CA . MET A 1 136 ? 3.996 -1.765 2.950 1.00 94.62 136 MET A CA 1
ATOM 1098 C C . MET A 1 136 ? 2.862 -1.538 3.945 1.00 94.62 136 MET A C 1
ATOM 1100 O O . MET A 1 136 ? 1.747 -1.256 3.537 1.00 94.62 136 MET A O 1
ATOM 1104 N N . MET A 1 137 ? 3.122 -1.522 5.254 1.00 95.38 137 MET A N 1
ATOM 1105 C CA . MET A 1 137 ? 2.059 -1.149 6.194 1.00 95.38 137 MET A CA 1
ATOM 1106 C C . MET A 1 137 ? 1.600 0.302 5.986 1.00 95.38 137 MET A C 1
ATOM 1108 O O . MET A 1 137 ? 0.428 0.630 6.147 1.00 95.38 137 MET A O 1
ATOM 1112 N N . SER A 1 138 ? 2.502 1.192 5.573 1.00 97.62 138 SER A N 1
ATOM 1113 C CA . SER A 1 138 ? 2.129 2.570 5.250 1.00 97.62 138 SER A CA 1
ATOM 1114 C C . SER A 1 138 ? 1.188 2.667 4.045 1.00 97.62 138 SER A C 1
ATOM 1116 O O . SER A 1 138 ? 0.400 3.612 4.000 1.00 97.62 138 SER A O 1
ATOM 1118 N N . SER A 1 139 ? 1.231 1.730 3.085 1.00 96.69 139 SER A N 1
ATOM 1119 C CA . SER A 1 139 ? 0.292 1.743 1.956 1.00 96.69 139 SER A CA 1
ATOM 1120 C C . SER A 1 139 ? -1.135 1.504 2.422 1.00 96.69 139 SER A C 1
ATOM 1122 O O . SER A 1 139 ? -1.996 2.313 2.091 1.00 96.69 139 SER A O 1
ATOM 1124 N N . GLU A 1 140 ? -1.368 0.506 3.272 1.00 95.38 140 GLU A N 1
ATOM 1125 C CA . GLU A 1 140 ? -2.692 0.231 3.850 1.00 95.38 140 GLU A CA 1
ATOM 1126 C C . GLU A 1 140 ? -3.284 1.472 4.535 1.00 95.38 140 GLU A C 1
ATOM 1128 O O . GLU A 1 140 ? -4.424 1.868 4.285 1.00 95.38 140 GLU A O 1
ATOM 1133 N N . LEU A 1 141 ? -2.474 2.171 5.337 1.00 98.38 141 LEU A N 1
ATOM 1134 C CA . LEU A 1 141 ? -2.911 3.375 6.049 1.00 98.38 141 LEU A CA 1
ATOM 1135 C C . LEU A 1 141 ? -3.223 4.547 5.107 1.00 98.38 141 LEU A C 1
ATOM 1137 O O . LEU A 1 141 ? -4.153 5.317 5.355 1.00 98.38 141 LEU A O 1
ATOM 1141 N N . LEU A 1 142 ? -2.441 4.716 4.038 1.00 98.31 142 LEU A N 1
ATOM 1142 C CA . LEU A 1 142 ? -2.620 5.810 3.083 1.00 98.31 142 LEU A CA 1
ATOM 1143 C C . LEU A 1 142 ? -3.799 5.560 2.137 1.00 98.31 142 LEU A C 1
ATOM 1145 O O . LEU A 1 142 ? -4.581 6.482 1.897 1.00 98.31 142 LEU A O 1
ATOM 1149 N N . ILE A 1 143 ? -3.954 4.334 1.633 1.00 97.94 143 ILE A N 1
ATOM 1150 C CA . ILE A 1 143 ? -5.062 3.956 0.749 1.00 97.94 143 ILE A CA 1
ATOM 1151 C C . ILE A 1 143 ? -6.388 4.042 1.508 1.00 97.94 143 ILE A C 1
ATOM 1153 O O . ILE A 1 143 ? -7.305 4.731 1.058 1.00 97.94 143 ILE A O 1
ATOM 1157 N N . HIS A 1 144 ? -6.475 3.454 2.703 1.00 98.00 144 HIS A N 1
ATOM 1158 C CA . HIS A 1 144 ? -7.706 3.516 3.491 1.00 98.00 144 HIS A CA 1
ATOM 1159 C C . HIS A 1 144 ? -7.949 4.875 4.145 1.00 98.00 144 HIS A C 1
ATOM 1161 O O . HIS A 1 144 ? -9.098 5.263 4.353 1.00 98.00 144 HIS A O 1
ATOM 1167 N N . GLY A 1 145 ? -6.899 5.663 4.384 1.00 98.00 145 GLY A N 1
ATOM 1168 C CA . GLY A 1 145 ? -7.050 7.078 4.708 1.00 98.00 145 GLY A CA 1
ATOM 1169 C C . GLY A 1 145 ? -7.745 7.854 3.585 1.00 98.00 145 GLY A C 1
ATOM 1170 O O . GLY A 1 145 ? -8.628 8.668 3.857 1.00 98.00 145 GLY A O 1
ATOM 1171 N N . TRP A 1 146 ? -7.420 7.568 2.320 1.00 97.88 146 TRP A N 1
ATOM 1172 C CA . TRP A 1 146 ? -8.122 8.155 1.176 1.00 97.88 146 TRP A CA 1
ATOM 1173 C C . TRP A 1 146 ? -9.569 7.654 1.046 1.00 97.88 146 TRP A C 1
ATOM 1175 O O . TRP A 1 146 ? -10.460 8.452 0.739 1.00 97.88 146 TRP A O 1
ATOM 1185 N N . ASP A 1 147 ? -9.819 6.368 1.307 1.00 98.00 147 ASP A N 1
ATOM 1186 C CA . ASP A 1 147 ? -11.177 5.806 1.318 1.00 98.00 147 ASP A CA 1
ATOM 1187 C C . ASP A 1 147 ? -12.040 6.508 2.386 1.00 98.00 147 ASP A C 1
ATOM 1189 O O . ASP A 1 147 ? -13.141 6.982 2.098 1.00 98.00 147 ASP A O 1
ATOM 1193 N N . LEU A 1 148 ? -11.500 6.688 3.596 1.00 98.00 148 LEU A N 1
ATOM 1194 C CA . LEU A 1 148 ? -12.164 7.413 4.680 1.00 98.00 148 LEU A CA 1
ATOM 1195 C C . LEU A 1 148 ? -12.387 8.895 4.333 1.00 98.00 148 LEU A C 1
ATOM 1197 O O . LEU A 1 148 ? -13.412 9.479 4.692 1.00 98.00 148 LEU A O 1
ATOM 1201 N N . ALA A 1 149 ? -11.475 9.510 3.578 1.00 97.56 149 ALA A N 1
ATOM 1202 C CA . ALA A 1 149 ? -11.629 10.886 3.113 1.00 97.56 149 ALA A CA 1
ATOM 1203 C C . A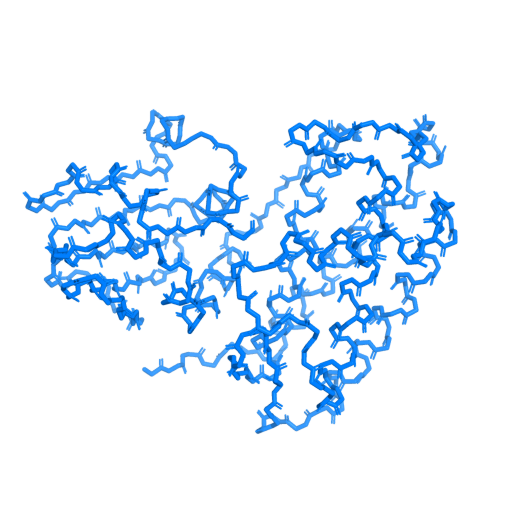LA A 1 149 ? -12.869 11.090 2.226 1.00 97.56 149 ALA A C 1
ATOM 1205 O O . ALA A 1 149 ? -13.443 12.182 2.225 1.00 97.56 149 ALA A O 1
ATOM 1206 N N . GLN A 1 150 ? -13.332 10.045 1.524 1.00 96.31 150 GLN A N 1
ATOM 1207 C CA . GLN A 1 150 ? -14.540 10.130 0.695 1.00 96.31 150 GLN A CA 1
ATOM 1208 C C . GLN A 1 150 ? -15.812 10.356 1.520 1.00 96.31 150 GLN A C 1
ATOM 1210 O O . GLN A 1 150 ? -16.773 10.933 1.012 1.00 96.31 150 GLN A O 1
ATOM 1215 N N . VAL A 1 151 ? -15.828 9.933 2.789 1.00 96.94 151 VAL A N 1
ATOM 1216 C CA . VAL A 1 151 ? -16.964 10.166 3.694 1.00 96.94 151 VAL A CA 1
ATOM 1217 C C . VAL A 1 151 ? -16.761 11.364 4.613 1.00 96.94 151 VAL A C 1
ATOM 1219 O O . VAL A 1 151 ? -17.738 12.030 4.947 1.00 96.94 151 VAL A O 1
ATOM 1222 N N . THR A 1 152 ? -15.522 11.682 5.001 1.00 95.75 152 THR A N 1
ATOM 1223 C CA . THR A 1 152 ? -15.244 12.848 5.860 1.00 95.75 152 THR A CA 1
ATOM 1224 C C . THR A 1 152 ? -15.211 14.169 5.092 1.00 95.75 152 THR A C 1
ATOM 1226 O O . THR A 1 152 ? -15.324 15.234 5.707 1.00 95.75 152 THR A O 1
ATOM 1229 N N . GLY A 1 153 ? -15.043 14.118 3.766 1.00 94.31 153 GLY A N 1
ATOM 1230 C CA . GLY A 1 153 ? -14.870 15.291 2.906 1.00 94.31 153 GLY A CA 1
ATOM 1231 C C . GLY A 1 153 ? -13.510 15.976 3.073 1.00 94.31 153 GLY A C 1
ATOM 1232 O O . GLY A 1 153 ? -13.317 17.096 2.597 1.00 94.31 153 GLY A O 1
ATOM 1233 N N . GLU A 1 154 ? -12.568 15.343 3.773 1.00 94.69 154 GLU A N 1
ATOM 1234 C CA . GLU A 1 154 ? -11.222 15.875 3.951 1.00 94.69 154 GLU A CA 1
ATOM 1235 C C . GLU A 1 154 ? -10.413 15.789 2.654 1.00 94.69 154 GLU A C 1
ATOM 1237 O O . GLU A 1 154 ? -10.538 14.852 1.867 1.00 94.69 154 GLU A O 1
ATOM 1242 N N . LYS A 1 155 ? -9.519 16.758 2.433 1.00 94.62 155 LYS A N 1
ATOM 1243 C CA . LYS A 1 155 ? -8.529 16.633 1.361 1.00 94.62 155 LYS A CA 1
ATOM 1244 C C . LYS A 1 155 ? -7.505 15.567 1.744 1.00 94.62 155 LYS A C 1
ATOM 1246 O O . LYS A 1 155 ? -6.846 15.678 2.783 1.00 94.62 155 LYS A O 1
ATOM 1251 N N . PHE A 1 156 ? -7.343 14.566 0.881 1.00 95.81 156 PHE A N 1
ATOM 1252 C CA . PHE A 1 156 ? -6.375 13.492 1.075 1.00 95.81 156 PHE A CA 1
ATOM 1253 C C . PHE A 1 156 ? -5.411 13.367 -0.101 1.00 95.81 156 PHE A C 1
ATOM 1255 O O . PHE A 1 156 ? -5.764 12.866 -1.164 1.00 95.81 156 PHE A O 1
ATOM 1262 N N . GLU A 1 157 ? -4.184 13.833 0.115 1.00 94.94 157 GLU A N 1
ATOM 1263 C CA . GLU A 1 157 ? -3.079 13.761 -0.840 1.00 94.94 157 GLU A CA 1
ATOM 1264 C C . GLU A 1 157 ? -2.003 12.820 -0.293 1.00 94.94 157 GLU A C 1
ATOM 1266 O O . GLU A 1 157 ? -1.707 12.849 0.906 1.00 94.94 157 GLU A O 1
ATOM 1271 N N . ILE A 1 158 ? -1.461 11.974 -1.169 1.00 96.38 158 ILE A N 1
ATOM 1272 C CA . ILE A 1 158 ? -0.329 11.090 -0.881 1.00 96.38 158 ILE A CA 1
ATOM 1273 C C . ILE A 1 158 ? 0.923 11.755 -1.445 1.00 96.38 158 ILE A C 1
ATOM 1275 O O . ILE A 1 158 ? 0.939 12.139 -2.616 1.00 96.38 158 ILE A O 1
ATOM 1279 N N . GLU A 1 159 ? 1.960 11.873 -0.617 1.00 95.75 159 GLU A N 1
ATOM 1280 C CA . GLU A 1 159 ? 3.239 12.451 -1.026 1.00 95.75 159 GLU A CA 1
ATOM 1281 C C . GLU A 1 159 ? 3.865 11.623 -2.165 1.00 95.75 159 GLU A C 1
ATOM 1283 O O . GLU A 1 159 ? 3.920 10.390 -2.066 1.00 95.75 159 GLU A O 1
ATOM 1288 N N . PRO A 1 160 ? 4.372 12.249 -3.245 1.00 95.69 160 PRO A N 1
ATOM 1289 C CA . PRO A 1 160 ? 4.938 11.523 -4.383 1.00 95.69 160 PRO A CA 1
ATOM 1290 C C . PRO A 1 160 ? 6.051 10.539 -4.010 1.00 95.69 160 PRO A C 1
ATOM 1292 O O . PRO A 1 160 ? 6.115 9.444 -4.571 1.00 95.69 160 PRO A O 1
ATOM 1295 N N . GLN A 1 161 ? 6.906 10.894 -3.049 1.00 94.56 161 GLN A N 1
ATOM 1296 C CA . GLN A 1 161 ? 7.992 10.031 -2.581 1.00 94.56 161 GLN A CA 1
ATOM 1297 C C . GLN A 1 161 ? 7.472 8.838 -1.771 1.00 94.56 161 GLN A C 1
ATOM 1299 O O . GLN A 1 161 ? 7.996 7.737 -1.929 1.00 94.56 161 GLN A O 1
ATOM 1304 N N . ASP A 1 162 ? 6.420 9.027 -0.965 1.00 95.75 162 ASP A N 1
ATOM 1305 C CA . ASP A 1 162 ? 5.765 7.931 -0.239 1.00 95.75 162 ASP A CA 1
ATOM 1306 C C . ASP A 1 162 ? 5.139 6.943 -1.238 1.00 95.75 162 ASP A C 1
ATOM 1308 O O . ASP A 1 162 ? 5.321 5.730 -1.112 1.00 95.75 162 ASP A O 1
ATOM 1312 N N . ALA A 1 163 ? 4.493 7.454 -2.293 1.00 96.12 163 ALA A N 1
ATOM 1313 C CA . ALA A 1 163 ? 3.949 6.623 -3.364 1.00 96.12 163 ALA A CA 1
ATOM 1314 C C . ALA A 1 163 ? 5.039 5.867 -4.141 1.00 96.12 163 ALA A C 1
ATOM 1316 O O . ALA A 1 163 ? 4.885 4.677 -4.406 1.00 96.12 163 ALA A O 1
ATOM 1317 N N . CYS A 1 164 ? 6.158 6.523 -4.466 1.00 94.69 164 CYS A N 1
ATOM 1318 C CA . CYS A 1 164 ? 7.301 5.864 -5.098 1.00 94.69 164 CYS A CA 1
ATOM 1319 C C . CYS A 1 164 ? 7.843 4.721 -4.229 1.00 94.69 164 CYS A C 1
ATOM 1321 O O . CYS A 1 164 ? 7.990 3.608 -4.725 1.00 94.69 164 CYS A O 1
ATOM 1323 N N . ARG A 1 165 ? 8.085 4.963 -2.930 1.00 94.88 165 ARG A N 1
ATOM 1324 C CA . ARG A 1 165 ? 8.573 3.932 -1.998 1.00 94.88 165 ARG A CA 1
ATOM 1325 C C . ARG A 1 165 ? 7.645 2.719 -1.950 1.00 94.88 165 ARG A C 1
ATOM 1327 O O . ARG A 1 165 ? 8.135 1.594 -2.025 1.00 94.88 165 ARG A O 1
ATOM 1334 N N . ILE A 1 166 ? 6.329 2.930 -1.906 1.00 95.38 166 ILE A N 1
ATOM 1335 C CA . ILE A 1 166 ? 5.346 1.834 -1.925 1.00 95.38 166 ILE A CA 1
ATOM 1336 C C . ILE A 1 166 ? 5.440 1.042 -3.233 1.00 95.38 166 ILE A C 1
ATOM 1338 O O . ILE A 1 166 ? 5.586 -0.179 -3.210 1.00 95.38 166 ILE A O 1
ATOM 1342 N N . MET A 1 167 ? 5.421 1.731 -4.377 1.00 93.50 167 MET A N 1
ATOM 1343 C CA . MET A 1 167 ? 5.486 1.086 -5.693 1.00 93.50 167 MET A CA 1
ATOM 1344 C C . MET A 1 167 ? 6.795 0.325 -5.931 1.00 93.50 167 MET A C 1
ATOM 1346 O O . MET A 1 167 ? 6.816 -0.642 -6.681 1.00 93.50 167 MET A O 1
ATOM 1350 N N . TYR A 1 168 ? 7.891 0.746 -5.308 1.00 92.38 168 TYR A N 1
ATOM 1351 C CA . TYR A 1 168 ? 9.161 0.025 -5.351 1.00 92.38 168 TYR A CA 1
ATOM 1352 C C . TYR A 1 168 ? 9.166 -1.193 -4.434 1.00 92.38 168 TYR A C 1
ATOM 1354 O O . TYR A 1 168 ? 9.681 -2.245 -4.805 1.00 92.38 168 TYR A O 1
ATOM 1362 N N . THR A 1 169 ? 8.545 -1.074 -3.265 1.00 92.69 169 THR A N 1
ATOM 1363 C CA . THR A 1 169 ? 8.501 -2.160 -2.282 1.00 92.69 169 THR A CA 1
ATOM 1364 C C . THR A 1 169 ? 7.616 -3.320 -2.722 1.00 92.69 169 THR A C 1
ATOM 1366 O O . THR A 1 169 ? 7.923 -4.462 -2.406 1.00 92.69 169 THR A O 1
ATOM 1369 N N . ILE A 1 170 ? 6.553 -3.063 -3.490 1.00 90.44 170 ILE A N 1
ATOM 1370 C CA . ILE A 1 170 ? 5.636 -4.124 -3.937 1.00 90.44 170 ILE A CA 1
ATOM 1371 C C . ILE A 1 170 ? 6.254 -5.055 -4.996 1.00 90.44 170 ILE A C 1
ATOM 1373 O O . ILE A 1 170 ? 5.695 -6.111 -5.280 1.00 90.44 170 ILE A O 1
ATOM 1377 N N . THR A 1 171 ? 7.400 -4.695 -5.587 1.00 89.88 171 THR A N 1
ATOM 1378 C CA . THR A 1 171 ? 7.986 -5.412 -6.734 1.00 89.88 171 THR A CA 1
ATOM 1379 C C . THR A 1 171 ? 8.190 -6.919 -6.530 1.00 89.88 171 THR A C 1
ATOM 1381 O O . THR A 1 171 ? 7.889 -7.641 -7.482 1.00 89.88 171 THR A O 1
ATOM 1384 N N . PRO A 1 172 ? 8.583 -7.441 -5.345 1.00 87.94 172 PRO A N 1
ATOM 1385 C CA . PRO A 1 172 ? 8.727 -8.885 -5.145 1.00 87.94 172 PRO A CA 1
ATOM 1386 C C . PRO A 1 172 ? 7.388 -9.634 -5.109 1.00 87.94 172 PRO A C 1
ATOM 1388 O O . PRO A 1 172 ? 7.365 -10.836 -5.330 1.00 87.94 172 PRO A O 1
ATOM 1391 N N . ILE A 1 173 ? 6.279 -8.932 -4.850 1.00 88.75 173 ILE A N 1
ATOM 1392 C CA . ILE A 1 173 ? 4.926 -9.507 -4.766 1.00 88.75 173 ILE A CA 1
ATOM 1393 C C . ILE A 1 173 ? 4.210 -9.440 -6.123 1.00 88.75 173 ILE A C 1
ATOM 1395 O O . ILE A 1 173 ? 3.321 -10.238 -6.397 1.00 88.75 173 ILE A O 1
ATOM 1399 N N . MET A 1 174 ? 4.593 -8.511 -7.006 1.00 90.75 174 MET A N 1
ATOM 1400 C CA . MET A 1 174 ? 3.924 -8.318 -8.300 1.00 90.75 174 MET A CA 1
ATOM 1401 C C . MET A 1 174 ? 3.776 -9.589 -9.162 1.00 90.75 174 MET A C 1
ATOM 1403 O O . MET A 1 174 ? 2.734 -9.701 -9.810 1.00 90.75 174 MET A O 1
ATOM 1407 N N . PRO A 1 175 ? 4.738 -10.536 -9.206 1.00 91.50 175 PRO A N 1
ATOM 1408 C CA . PRO A 1 175 ? 4.559 -11.788 -9.946 1.00 91.50 175 PRO A CA 1
ATOM 1409 C C . PRO A 1 175 ? 3.358 -12.616 -9.463 1.00 91.50 175 PRO A C 1
ATOM 1411 O O . PRO A 1 175 ? 2.578 -13.090 -10.286 1.00 91.50 175 PRO A O 1
ATOM 1414 N N . GLU A 1 176 ? 3.127 -12.678 -8.149 1.00 89.62 176 GLU A N 1
ATOM 1415 C CA . GLU A 1 176 ? 1.980 -13.371 -7.530 1.00 89.62 176 GLU A CA 1
ATOM 1416 C C . GLU A 1 176 ? 0.639 -12.673 -7.813 1.00 89.62 176 GLU A C 1
ATOM 1418 O O . GLU A 1 176 ? -0.440 -13.208 -7.571 1.00 89.62 176 GLU A O 1
ATOM 1423 N N . MET A 1 177 ? 0.682 -11.446 -8.333 1.00 90.12 177 MET A N 1
ATOM 1424 C CA . MET A 1 177 ? -0.507 -10.681 -8.696 1.00 90.12 177 MET A CA 1
ATOM 1425 C C . MET A 1 177 ? -0.909 -10.890 -10.160 1.00 90.12 177 MET A C 1
ATOM 1427 O O . MET A 1 177 ? -1.918 -10.331 -10.593 1.00 90.12 177 MET A O 1
ATOM 1431 N N . VAL A 1 178 ? -0.151 -11.651 -10.954 1.00 92.81 178 VAL A N 1
ATOM 1432 C CA . VAL A 1 178 ? -0.463 -11.872 -12.371 1.00 92.81 178 VAL A CA 1
ATOM 1433 C C . VAL A 1 178 ? -1.744 -12.693 -12.536 1.00 92.81 178 VAL A C 1
ATOM 1435 O O . VAL A 1 178 ? -1.948 -13.725 -11.904 1.00 92.81 178 VAL A O 1
ATOM 1438 N N . ILE A 1 179 ? -2.612 -12.245 -13.442 1.00 92.69 179 ILE A N 1
ATOM 1439 C CA . ILE A 1 179 ? -3.791 -12.993 -13.884 1.00 92.69 179 ILE A CA 1
ATOM 1440 C C . ILE A 1 179 ? -3.339 -13.944 -14.995 1.00 92.69 179 ILE A C 1
ATOM 1442 O O . ILE A 1 179 ? -3.270 -13.559 -16.167 1.00 92.69 179 ILE A O 1
ATOM 1446 N N . GLN A 1 180 ? -3.008 -15.179 -14.621 1.00 91.94 180 GLN A N 1
ATOM 1447 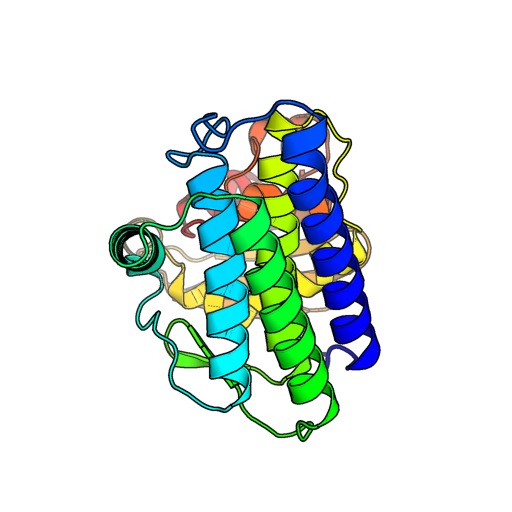C CA . GLN A 1 180 ? -2.382 -16.170 -15.504 1.00 91.94 180 GLN A CA 1
ATOM 1448 C C . GLN A 1 180 ? -3.193 -16.444 -16.778 1.00 91.94 180 GLN A C 1
ATOM 1450 O O . GLN A 1 180 ? -2.638 -16.585 -17.869 1.00 91.94 180 GLN A O 1
ATOM 1455 N N . GLU A 1 181 ? -4.524 -16.438 -16.696 1.00 92.69 181 GLU A N 1
ATOM 1456 C CA . GLU A 1 181 ? -5.396 -16.614 -17.859 1.00 92.69 181 GLU A CA 1
ATOM 1457 C C . GLU A 1 181 ? -5.251 -15.471 -18.872 1.00 92.69 181 GLU A C 1
ATOM 1459 O O . GLU A 1 181 ? -5.261 -15.712 -20.079 1.00 92.69 181 GLU A O 1
ATOM 1464 N N . ALA A 1 182 ? -5.102 -14.233 -18.392 1.00 92.50 182 ALA A N 1
ATOM 1465 C CA . ALA A 1 182 ? -4.963 -13.045 -19.232 1.00 92.50 182 ALA A CA 1
ATOM 1466 C C . ALA A 1 182 ? -3.529 -12.859 -19.760 1.00 92.50 182 ALA A C 1
ATOM 1468 O O . ALA A 1 182 ? -3.329 -12.253 -20.820 1.00 92.50 182 ALA A O 1
ATOM 1469 N N . ALA A 1 183 ? -2.542 -13.370 -19.019 1.00 94.75 183 ALA A N 1
ATOM 1470 C CA . ALA A 1 183 ? -1.123 -13.276 -19.337 1.00 94.75 183 ALA A CA 1
ATOM 1471 C C . ALA A 1 183 ? -0.603 -14.444 -20.195 1.00 94.75 183 ALA A C 1
ATOM 1473 O O . ALA A 1 183 ? 0.488 -14.341 -20.744 1.00 94.75 183 ALA A O 1
ATOM 1474 N N . ARG A 1 184 ? -1.373 -15.522 -20.382 1.00 94.00 184 ARG A N 1
ATOM 1475 C CA . ARG A 1 184 ? -0.946 -16.704 -21.148 1.00 94.00 184 ARG A CA 1
ATOM 1476 C C . ARG A 1 184 ? -0.385 -16.350 -22.531 1.00 94.00 184 ARG A C 1
ATOM 1478 O O . ARG A 1 184 ? -1.087 -15.774 -23.366 1.00 94.00 184 ARG A O 1
ATOM 1485 N N . GLY A 1 185 ? 0.867 -16.741 -22.784 1.00 93.81 185 GLY A N 1
ATOM 1486 C CA . GLY A 1 185 ? 1.558 -16.497 -24.056 1.00 93.81 185 GLY A CA 1
ATOM 1487 C C . GLY A 1 185 ? 1.860 -15.018 -24.324 1.00 93.81 185 GLY A C 1
ATOM 1488 O O . GLY A 1 185 ? 2.160 -14.635 -25.457 1.00 93.81 185 GLY A O 1
ATOM 1489 N N . PHE A 1 186 ? 1.737 -14.159 -23.312 1.00 96.06 186 PHE A N 1
ATOM 1490 C CA . PHE A 1 186 ? 2.022 -12.742 -23.437 1.00 96.06 186 PHE A CA 1
ATOM 1491 C C . PHE A 1 186 ? 3.508 -12.478 -23.212 1.00 96.06 186 PHE A C 1
ATOM 1493 O O . PHE A 1 186 ? 4.042 -12.753 -22.145 1.00 96.06 186 PHE A O 1
ATOM 1500 N N . VAL A 1 187 ? 4.147 -11.883 -24.220 1.00 96.75 187 VAL A N 1
ATOM 1501 C CA . VAL A 1 187 ? 5.549 -11.467 -24.166 1.00 96.75 187 VAL A CA 1
ATOM 1502 C C . VAL A 1 187 ? 5.627 -9.971 -24.429 1.00 96.75 187 VAL A C 1
ATOM 1504 O O . VAL A 1 187 ? 5.242 -9.496 -25.505 1.00 96.75 187 VAL A O 1
ATOM 1507 N N . ALA A 1 188 ? 6.096 -9.214 -23.441 1.00 97.06 188 ALA A N 1
ATOM 1508 C CA . ALA A 1 188 ? 6.312 -7.777 -23.570 1.00 97.06 188 ALA A CA 1
ATOM 1509 C C . ALA A 1 188 ? 7.192 -7.236 -22.446 1.00 97.06 188 ALA A C 1
ATOM 1511 O O . ALA A 1 188 ? 7.128 -7.685 -21.305 1.00 97.06 188 ALA A O 1
ATOM 1512 N N . THR A 1 189 ? 7.941 -6.182 -22.755 1.00 97.38 189 THR A N 1
ATOM 1513 C CA . THR A 1 189 ? 8.695 -5.419 -21.759 1.00 97.38 189 THR A CA 1
ATOM 1514 C C . THR A 1 189 ? 8.081 -4.039 -21.561 1.00 97.38 189 THR A C 1
ATOM 1516 O O . THR A 1 189 ? 8.019 -3.233 -22.494 1.00 97.38 189 THR A O 1
ATOM 1519 N N . TYR A 1 190 ? 7.677 -3.738 -20.332 1.00 97.00 190 TYR A N 1
ATOM 1520 C CA . TYR A 1 190 ? 7.278 -2.405 -19.899 1.00 97.00 190 TYR A CA 1
ATOM 1521 C C . TYR A 1 190 ? 8.420 -1.724 -19.148 1.00 97.00 190 TYR A C 1
ATOM 1523 O O . TYR A 1 190 ? 9.127 -2.355 -18.368 1.00 97.00 190 TYR A O 1
ATOM 1531 N N . GLU A 1 191 ? 8.561 -0.417 -19.334 1.00 96.44 191 GLU A N 1
ATOM 1532 C CA . GLU A 1 191 ? 9.363 0.446 -18.464 1.00 96.44 191 GLU A CA 1
ATOM 1533 C C . GLU A 1 191 ? 8.434 1.506 -17.867 1.00 96.44 191 GLU A C 1
ATOM 1535 O O . GLU A 1 191 ? 7.936 2.375 -18.579 1.00 96.44 191 GLU A O 1
ATOM 1540 N N . ILE A 1 192 ? 8.145 1.395 -16.573 1.00 95.31 192 ILE A N 1
ATOM 1541 C CA . ILE A 1 192 ? 7.239 2.277 -15.838 1.00 95.31 192 ILE A CA 1
ATOM 1542 C C . ILE A 1 192 ? 8.085 3.247 -15.024 1.00 95.31 192 ILE A C 1
ATOM 1544 O O . ILE A 1 192 ? 8.662 2.866 -14.012 1.00 95.31 192 ILE A O 1
ATOM 1548 N N . CYS A 1 193 ? 8.154 4.496 -15.460 1.00 95.31 193 CYS A N 1
ATOM 1549 C CA . CYS A 1 193 ? 8.876 5.567 -14.795 1.00 95.31 193 CYS A CA 1
ATOM 1550 C C . CYS A 1 193 ? 7.920 6.394 -13.940 1.00 95.31 193 CYS A C 1
ATOM 1552 O O . CYS A 1 193 ? 6.984 7.020 -14.449 1.00 95.31 193 CYS A O 1
ATOM 1554 N N . LEU A 1 194 ? 8.164 6.401 -12.632 1.00 94.00 194 LEU A N 1
ATOM 1555 C CA . LEU A 1 194 ? 7.397 7.214 -11.699 1.00 94.00 194 LEU A CA 1
ATOM 1556 C C . LEU A 1 194 ? 8.021 8.607 -11.633 1.00 94.00 194 LEU A C 1
ATOM 1558 O O . LEU A 1 194 ? 9.205 8.765 -11.333 1.00 94.00 194 LEU A O 1
ATOM 1562 N N . ARG A 1 195 ? 7.229 9.640 -11.920 1.00 92.31 195 ARG A N 1
ATOM 1563 C CA . ARG A 1 195 ? 7.690 11.033 -11.876 1.00 92.31 195 ARG A CA 1
ATOM 1564 C C . ARG A 1 195 ? 8.190 11.366 -10.474 1.00 92.31 195 ARG A C 1
ATOM 1566 O O . ARG A 1 195 ? 7.450 11.231 -9.504 1.00 92.31 195 ARG A O 1
ATOM 1573 N N . GLY A 1 196 ? 9.432 11.837 -10.391 1.00 80.44 196 GLY A N 1
ATOM 1574 C CA . GLY A 1 196 ? 10.104 12.100 -9.116 1.00 80.44 196 GLY A CA 1
ATOM 1575 C C . GLY A 1 196 ? 10.814 10.883 -8.513 1.00 80.44 196 GLY A C 1
ATOM 1576 O O . GLY A 1 196 ? 11.277 10.975 -7.379 1.00 80.44 196 GLY A O 1
ATOM 1577 N N . GLY A 1 197 ? 10.926 9.775 -9.254 1.00 85.00 197 GLY A N 1
ATOM 1578 C CA . GLY A 1 197 ? 11.635 8.570 -8.839 1.00 85.00 197 GLY A CA 1
ATOM 1579 C C . GLY A 1 197 ? 12.313 7.819 -9.994 1.00 85.00 197 GLY A C 1
ATOM 1580 O O . GLY A 1 197 ? 12.661 8.399 -11.021 1.00 85.00 197 GLY A O 1
ATOM 1581 N N . GLU A 1 198 ? 12.553 6.527 -9.781 1.00 87.56 198 GLU A N 1
ATOM 1582 C CA . GLU A 1 198 ? 13.167 5.594 -10.725 1.00 87.56 198 GLU A CA 1
ATOM 1583 C C . GLU A 1 198 ? 12.129 4.921 -11.634 1.00 87.56 198 GLU A C 1
ATOM 1585 O O . GLU A 1 198 ? 10.918 5.153 -11.535 1.00 87.56 198 GLU A O 1
ATOM 1590 N N . CYS A 1 199 ? 12.619 4.068 -12.536 1.00 93.00 199 CYS A N 1
ATOM 1591 C CA . CYS A 1 199 ? 11.770 3.243 -13.376 1.00 93.00 199 CYS A CA 1
ATOM 1592 C C . CYS A 1 199 ? 11.796 1.782 -12.923 1.00 93.00 199 CYS A C 1
ATOM 1594 O O . CYS A 1 199 ? 12.826 1.239 -12.521 1.00 93.00 199 CYS A O 1
ATOM 1596 N N . LEU A 1 200 ? 10.647 1.132 -13.048 1.00 93.88 200 LEU A N 1
ATOM 1597 C CA . LEU A 1 200 ? 10.493 -0.307 -12.938 1.00 93.88 200 LEU A CA 1
ATOM 1598 C C . LEU A 1 200 ? 10.474 -0.903 -14.340 1.00 93.88 200 LEU A C 1
ATOM 1600 O O . LEU A 1 200 ? 9.712 -0.451 -15.196 1.00 93.88 200 LEU A O 1
ATOM 1604 N N . ARG A 1 201 ? 11.279 -1.935 -14.582 1.00 95.25 201 ARG A N 1
ATOM 1605 C CA . ARG A 1 201 ? 11.162 -2.764 -15.778 1.00 95.25 201 ARG A CA 1
ATOM 1606 C C . ARG A 1 201 ? 10.405 -4.030 -15.439 1.00 95.25 201 ARG A C 1
ATOM 1608 O O . ARG A 1 201 ? 10.839 -4.790 -14.580 1.00 95.25 201 ARG A O 1
ATOM 1615 N N . LEU A 1 202 ? 9.295 -4.226 -16.135 1.00 96.06 202 LEU A N 1
ATOM 1616 C CA . LEU A 1 202 ? 8.443 -5.398 -16.022 1.00 96.06 202 LEU A CA 1
ATOM 1617 C C . LEU A 1 202 ? 8.578 -6.175 -17.322 1.00 96.06 202 LEU A C 1
ATOM 1619 O O . LEU A 1 202 ? 8.240 -5.654 -18.386 1.00 96.06 202 LEU A O 1
ATOM 1623 N N . HIS A 1 203 ? 9.095 -7.390 -17.244 1.00 96.75 203 HIS A N 1
ATOM 1624 C CA . HIS A 1 203 ? 9.245 -8.268 -18.389 1.00 96.75 203 HIS A CA 1
ATOM 1625 C C . HIS A 1 203 ? 8.311 -9.459 -18.219 1.00 96.75 203 HIS A C 1
ATOM 1627 O O . HIS A 1 203 ? 8.466 -10.232 -17.275 1.00 96.75 203 HIS A O 1
ATOM 1633 N N . PHE A 1 204 ? 7.333 -9.545 -19.117 1.00 97.31 204 PHE A N 1
ATOM 1634 C CA . PHE A 1 204 ? 6.485 -10.713 -19.281 1.00 97.31 204 PHE A CA 1
ATOM 1635 C C . PHE A 1 204 ? 7.137 -11.656 -20.287 1.00 97.31 204 PHE A C 1
ATOM 1637 O O . PHE A 1 204 ? 7.418 -11.226 -21.413 1.00 97.31 204 PHE A O 1
ATOM 1644 N N . ASP A 1 205 ? 7.322 -12.908 -19.885 1.00 96.56 205 ASP A N 1
ATOM 1645 C CA . ASP A 1 205 ? 7.775 -14.009 -20.731 1.00 96.56 205 ASP A CA 1
ATOM 1646 C C . ASP A 1 205 ? 6.786 -15.173 -20.611 1.00 96.56 205 ASP A C 1
ATOM 1648 O O . ASP A 1 205 ? 6.589 -15.725 -19.537 1.00 96.56 205 ASP A O 1
ATOM 1652 N N . GLU A 1 206 ? 6.059 -15.455 -21.690 1.00 93.25 206 GLU A N 1
ATOM 1653 C CA . GLU A 1 206 ? 4.960 -16.435 -21.767 1.00 93.25 206 GLU A CA 1
ATOM 1654 C C . GLU A 1 206 ? 3.856 -16.350 -20.686 1.00 93.25 206 GLU A C 1
ATOM 1656 O O . GLU A 1 206 ? 2.974 -17.209 -20.629 1.00 93.25 206 GLU A O 1
ATOM 1661 N N . GLY A 1 207 ? 3.806 -15.258 -19.924 1.00 90.75 207 GLY A N 1
ATOM 1662 C CA . GLY A 1 207 ? 2.868 -15.036 -18.821 1.00 90.75 207 GLY A CA 1
ATOM 1663 C C . GLY A 1 207 ? 3.549 -14.856 -17.468 1.00 90.75 207 GLY A C 1
ATOM 1664 O O . GLY A 1 207 ? 2.956 -14.247 -16.579 1.00 90.75 207 GLY A O 1
ATOM 1665 N N . ASP A 1 208 ? 4.811 -15.259 -17.347 1.00 94.12 208 ASP A N 1
ATOM 1666 C CA . ASP A 1 208 ? 5.613 -15.062 -16.147 1.00 94.12 208 ASP A CA 1
ATOM 1667 C C . ASP A 1 208 ? 6.137 -13.628 -16.088 1.00 94.12 208 ASP A C 1
ATOM 1669 O O . ASP A 1 208 ? 6.716 -13.109 -17.045 1.00 94.12 208 ASP A O 1
ATOM 1673 N N . LEU A 1 209 ? 5.926 -12.965 -14.952 1.00 95.94 209 LEU A N 1
ATOM 1674 C CA . LEU A 1 209 ? 6.368 -11.595 -14.730 1.00 95.94 209 LEU A CA 1
ATOM 1675 C C . LEU A 1 209 ? 7.665 -11.575 -13.923 1.00 95.94 209 LEU A C 1
ATOM 1677 O O . LEU A 1 209 ? 7.717 -12.049 -12.793 1.00 95.94 209 LEU A O 1
ATOM 1681 N N . SER A 1 210 ? 8.681 -10.907 -14.460 1.00 95.06 210 SER A N 1
ATOM 1682 C CA . SER A 1 210 ? 9.860 -10.480 -13.704 1.00 95.06 210 SER A CA 1
ATOM 1683 C C . SER A 1 210 ? 9.904 -8.958 -13.590 1.00 95.06 210 SER A C 1
ATOM 1685 O O . SER A 1 210 ? 9.578 -8.233 -14.536 1.00 95.06 210 SER A O 1
ATOM 1687 N N . VAL A 1 211 ? 10.300 -8.456 -12.419 1.00 93.94 211 VAL A N 1
ATOM 1688 C CA . VAL A 1 211 ? 10.342 -7.018 -12.124 1.00 93.94 211 VAL A CA 1
ATOM 1689 C C . VAL A 1 211 ? 11.734 -6.620 -11.654 1.00 93.94 211 VAL A C 1
ATOM 1691 O O . VAL A 1 211 ? 12.361 -7.320 -10.865 1.00 93.94 211 VAL A O 1
ATOM 1694 N N . SER A 1 212 ? 12.239 -5.491 -12.147 1.00 91.12 212 SER A N 1
ATOM 1695 C CA . SER A 1 212 ? 13.547 -4.966 -11.753 1.00 91.12 212 SER A CA 1
ATOM 1696 C C . SER A 1 212 ? 13.565 -3.442 -11.688 1.00 91.12 212 SER A C 1
ATOM 1698 O O . SER A 1 212 ? 12.891 -2.759 -12.457 1.00 91.12 212 SER A O 1
ATOM 1700 N N . HIS A 1 213 ? 14.378 -2.906 -10.782 1.00 88.19 213 HIS A N 1
ATOM 1701 C CA . HIS A 1 213 ? 14.683 -1.479 -10.710 1.00 88.19 213 HIS A CA 1
ATOM 1702 C C . HIS A 1 213 ? 15.728 -1.123 -11.761 1.00 88.19 213 HIS A C 1
ATOM 1704 O O . HIS A 1 213 ? 16.795 -1.741 -11.810 1.00 88.19 213 HIS A O 1
ATOM 1710 N N . VAL A 1 214 ? 15.437 -0.126 -12.596 1.00 86.44 214 VAL A N 1
ATOM 1711 C CA . VAL A 1 214 ? 16.328 0.295 -13.678 1.00 86.44 214 VAL A CA 1
ATOM 1712 C C . VAL A 1 214 ? 16.448 1.813 -13.749 1.00 86.44 214 VAL A C 1
ATOM 1714 O O . VAL A 1 214 ? 15.523 2.560 -13.424 1.00 86.44 214 VAL A O 1
ATOM 1717 N N . ALA A 1 215 ? 17.597 2.275 -14.243 1.00 84.25 215 ALA A N 1
ATOM 1718 C CA . ALA A 1 215 ? 17.702 3.639 -14.735 1.00 84.25 215 ALA A CA 1
ATOM 1719 C C . ALA A 1 215 ? 16.780 3.824 -15.962 1.00 84.25 215 ALA A C 1
ATOM 1721 O O . ALA A 1 215 ? 16.593 2.870 -16.728 1.00 84.25 215 ALA A O 1
ATOM 1722 N N . PRO A 1 216 ? 16.226 5.029 -16.176 1.00 84.56 216 PRO A N 1
ATOM 1723 C CA . PRO A 1 216 ? 15.375 5.304 -17.330 1.00 84.56 216 PRO A CA 1
ATOM 1724 C C . PRO A 1 216 ? 16.085 5.060 -18.670 1.00 84.56 216 PRO A C 1
ATOM 1726 O O . PRO A 1 216 ? 17.273 5.354 -18.808 1.00 84.56 216 PRO A O 1
ATOM 1729 N N . GLY A 1 217 ? 15.335 4.634 -19.693 1.00 82.12 217 GLY A N 1
ATOM 1730 C CA . GLY A 1 217 ? 15.783 4.702 -21.086 1.00 82.12 217 GLY A CA 1
ATOM 1731 C C . GLY A 1 217 ? 16.398 3.426 -21.661 1.00 82.12 217 GLY A C 1
ATOM 1732 O O . GLY A 1 217 ? 17.046 3.498 -22.705 1.00 82.12 217 GLY A O 1
ATOM 1733 N N . GLY A 1 218 ? 16.182 2.256 -21.052 1.00 85.12 218 GLY A N 1
ATOM 1734 C CA . GLY A 1 218 ? 16.592 0.989 -21.671 1.00 85.12 218 GLY A CA 1
ATOM 1735 C C . GLY A 1 218 ? 15.567 0.444 -22.680 1.00 85.12 218 GLY A C 1
ATOM 1736 O O . GLY A 1 218 ? 14.549 1.092 -22.952 1.00 85.12 218 GLY A O 1
ATOM 1737 N N . PRO A 1 219 ? 15.824 -0.731 -23.286 1.00 90.62 219 PRO A N 1
ATOM 1738 C CA . PRO A 1 219 ? 14.901 -1.354 -24.232 1.00 90.62 219 PRO A CA 1
ATOM 1739 C C . PRO A 1 219 ? 13.569 -1.714 -23.560 1.00 90.62 219 PRO A C 1
ATOM 1741 O O . PRO A 1 219 ? 13.551 -2.402 -22.541 1.00 90.62 219 PRO A O 1
ATOM 1744 N N . ALA A 1 220 ? 12.461 -1.248 -24.136 1.00 96.75 220 ALA A N 1
ATOM 1745 C CA . ALA A 1 220 ? 11.107 -1.578 -23.703 1.00 96.75 220 ALA A CA 1
ATOM 1746 C C . ALA A 1 220 ? 10.134 -1.464 -24.885 1.00 96.75 220 ALA A C 1
ATOM 1748 O O . ALA A 1 220 ? 10.267 -0.563 -25.718 1.00 96.75 220 ALA A O 1
ATOM 1749 N N . ASP A 1 221 ? 9.141 -2.351 -24.933 1.00 97.38 221 ASP A N 1
ATOM 1750 C CA . ASP A 1 221 ? 8.037 -2.290 -25.892 1.00 97.38 221 ASP A CA 1
ATOM 1751 C C . ASP A 1 221 ? 7.103 -1.118 -25.582 1.00 97.38 221 ASP A C 1
ATOM 1753 O O . ASP A 1 221 ? 6.623 -0.438 -26.489 1.00 97.38 221 ASP A O 1
ATOM 1757 N N . CYS A 1 222 ? 6.854 -0.865 -24.297 1.00 97.06 222 CYS A N 1
ATOM 1758 C CA . CYS A 1 222 ? 5.986 0.207 -23.835 1.00 97.06 222 CYS A CA 1
ATOM 1759 C C . CYS A 1 222 ? 6.629 0.935 -22.658 1.00 97.06 222 CYS A C 1
ATOM 1761 O O . CYS A 1 222 ? 6.906 0.344 -21.618 1.00 97.06 222 CYS A O 1
ATOM 1763 N N . ARG A 1 223 ? 6.824 2.244 -22.801 1.00 96.56 223 ARG A N 1
ATOM 1764 C CA . ARG A 1 223 ? 7.262 3.114 -21.710 1.00 96.56 223 ARG A CA 1
ATOM 1765 C C . ARG A 1 223 ? 6.071 3.858 -21.139 1.00 96.56 223 ARG A C 1
ATOM 1767 O O . ARG A 1 223 ? 5.319 4.466 -21.898 1.00 96.56 223 ARG A O 1
ATOM 1774 N N . VAL A 1 224 ? 5.912 3.826 -19.827 1.00 95.56 224 VAL A N 1
ATOM 1775 C CA . VAL A 1 224 ? 4.841 4.504 -19.099 1.00 95.56 224 VAL A CA 1
ATOM 1776 C C . VAL A 1 224 ? 5.473 5.536 -18.178 1.00 95.56 224 VAL A C 1
ATOM 1778 O O . VAL A 1 224 ? 6.152 5.180 -17.229 1.00 95.56 224 VAL A O 1
ATOM 1781 N N . ASP A 1 225 ? 5.242 6.813 -18.450 1.00 95.81 225 ASP A N 1
ATOM 1782 C CA . ASP A 1 225 ? 5.567 7.912 -17.542 1.00 95.81 225 ASP A CA 1
ATOM 1783 C C . ASP A 1 225 ? 4.325 8.237 -16.704 1.00 95.81 225 ASP A C 1
ATOM 1785 O O . ASP A 1 225 ? 3.262 8.545 -17.261 1.00 95.81 225 ASP A O 1
ATOM 1789 N N . ALA A 1 226 ? 4.433 8.136 -15.379 1.00 96.12 226 ALA A N 1
ATOM 1790 C CA . ALA A 1 226 ? 3.280 8.213 -14.491 1.00 96.12 226 ALA A CA 1
ATOM 1791 C C . ALA A 1 226 ? 3.503 9.102 -13.261 1.00 96.12 226 ALA A C 1
ATOM 1793 O O . ALA A 1 226 ? 4.537 9.063 -12.601 1.00 96.12 226 ALA A O 1
ATOM 1794 N N . ASP A 1 227 ? 2.484 9.886 -12.923 1.00 97.12 227 ASP A N 1
ATOM 1795 C CA . ASP A 1 227 ? 2.333 10.557 -11.634 1.00 97.12 227 ASP A CA 1
ATOM 1796 C C . ASP A 1 227 ? 2.217 9.508 -10.517 1.00 97.12 227 ASP A C 1
ATOM 1798 O O . ASP A 1 227 ? 1.258 8.733 -10.505 1.00 97.12 227 ASP A O 1
ATOM 1802 N N . ALA A 1 228 ? 3.188 9.464 -9.598 1.00 95.81 228 ALA A N 1
ATOM 1803 C CA . ALA A 1 228 ? 3.332 8.350 -8.658 1.00 95.81 228 ALA A CA 1
ATOM 1804 C C . ALA A 1 228 ? 2.101 8.132 -7.755 1.00 95.81 228 ALA A C 1
ATOM 1806 O O . ALA A 1 228 ? 1.621 6.997 -7.703 1.00 95.81 228 ALA A O 1
ATOM 1807 N N . PRO A 1 229 ? 1.508 9.168 -7.119 1.00 96.56 229 PRO A N 1
ATOM 1808 C CA . PRO A 1 229 ? 0.297 8.981 -6.319 1.00 96.56 229 PRO A CA 1
ATOM 1809 C C . PRO A 1 229 ? -0.880 8.464 -7.147 1.00 96.56 229 PRO A C 1
ATOM 1811 O O . PRO A 1 229 ? -1.583 7.551 -6.730 1.00 96.56 229 PRO A O 1
ATOM 1814 N N . ALA A 1 230 ? -1.093 9.008 -8.348 1.00 95.81 230 ALA A N 1
ATOM 1815 C CA . ALA A 1 230 ? -2.188 8.562 -9.201 1.00 95.81 230 ALA A CA 1
ATOM 1816 C C . ALA A 1 230 ? -1.998 7.126 -9.706 1.00 95.81 230 ALA A C 1
ATOM 1818 O O . ALA A 1 230 ? -2.972 6.379 -9.791 1.00 95.81 230 ALA A O 1
ATOM 1819 N N . PHE A 1 231 ? -0.761 6.744 -10.031 1.00 94.75 231 PHE A N 1
ATOM 1820 C CA . PHE A 1 231 ? -0.435 5.386 -10.452 1.00 94.75 231 PHE A CA 1
ATOM 1821 C C . PHE A 1 231 ? -0.654 4.381 -9.321 1.00 94.75 231 PHE A C 1
ATOM 1823 O O . PHE A 1 231 ? -1.296 3.357 -9.547 1.00 94.75 231 PHE A O 1
ATOM 1830 N N . LEU A 1 232 ? -0.209 4.720 -8.105 1.00 95.25 232 LEU A N 1
ATOM 1831 C CA . LEU A 1 232 ? -0.455 3.934 -6.899 1.00 95.25 232 LEU A CA 1
ATOM 1832 C C . LEU A 1 232 ? -1.957 3.720 -6.680 1.00 95.25 232 LEU A C 1
ATOM 1834 O O . LEU A 1 232 ? -2.409 2.581 -6.622 1.00 95.25 232 LEU A O 1
ATOM 1838 N N . MET A 1 233 ? -2.747 4.799 -6.630 1.00 95.69 233 MET A N 1
ATOM 1839 C CA . MET A 1 233 ? -4.193 4.694 -6.397 1.00 95.69 233 MET A CA 1
ATOM 1840 C C . MET A 1 233 ? -4.873 3.826 -7.460 1.00 95.69 233 MET A C 1
ATOM 1842 O O . MET A 1 233 ? -5.654 2.940 -7.121 1.00 95.69 233 MET A O 1
ATOM 1846 N N . MET A 1 234 ? -4.526 4.014 -8.738 1.00 92.94 234 MET A N 1
ATOM 1847 C CA . MET A 1 234 ? -5.045 3.186 -9.828 1.00 92.94 234 MET A CA 1
ATOM 1848 C C . MET A 1 234 ? -4.669 1.705 -9.662 1.00 92.94 234 MET A C 1
ATOM 1850 O O . MET A 1 234 ? -5.513 0.843 -9.920 1.00 92.94 234 MET A O 1
ATOM 1854 N N . GLY A 1 235 ? -3.437 1.410 -9.231 1.00 91.56 235 GLY A N 1
ATOM 1855 C CA . GLY A 1 235 ? -2.961 0.054 -8.939 1.00 91.56 235 GLY A CA 1
ATOM 1856 C C . GLY A 1 235 ? -3.751 -0.626 -7.818 1.00 91.56 235 GLY A C 1
ATOM 1857 O O . GLY A 1 235 ? -4.082 -1.798 -7.937 1.00 91.56 235 GLY A O 1
ATOM 1858 N N . TYR A 1 236 ? -4.171 0.140 -6.810 1.00 92.94 236 TYR A N 1
ATOM 1859 C CA . TYR A 1 236 ? -5.090 -0.296 -5.750 1.00 92.94 236 TYR A CA 1
ATOM 1860 C C . TYR A 1 236 ? -6.569 -0.210 -6.165 1.00 92.94 236 TYR A C 1
ATOM 1862 O O . TYR A 1 236 ? -7.471 -0.272 -5.338 1.00 92.94 236 TYR A O 1
ATOM 1870 N N . GLY A 1 237 ? -6.872 -0.011 -7.449 1.00 91.31 237 GLY A N 1
ATOM 1871 C CA . GLY A 1 237 ? -8.247 0.035 -7.948 1.00 91.31 237 GLY A CA 1
ATOM 1872 C C . GLY A 1 237 ? -9.022 1.318 -7.661 1.00 91.31 237 GLY A C 1
ATOM 1873 O O . GLY A 1 237 ? -10.207 1.383 -7.983 1.00 91.31 237 GLY A O 1
ATOM 1874 N N . ARG A 1 238 ? -8.374 2.353 -7.126 1.00 92.50 238 ARG A N 1
ATOM 1875 C CA . ARG A 1 238 ? -8.971 3.665 -6.876 1.00 92.50 238 ARG A CA 1
ATOM 1876 C C . ARG A 1 238 ? -8.703 4.598 -8.059 1.00 92.50 238 ARG A C 1
ATOM 1878 O O . ARG A 1 238 ? -7.574 4.983 -8.355 1.00 92.50 238 ARG A O 1
ATOM 1885 N N . GLY A 1 239 ? -9.774 5.018 -8.725 1.00 86.00 239 GLY A N 1
ATOM 1886 C CA . GLY A 1 239 ? -9.715 5.944 -9.857 1.00 86.00 239 GLY A CA 1
ATOM 1887 C C . GLY A 1 239 ? -9.706 5.269 -11.232 1.00 86.00 239 GLY A C 1
ATOM 1888 O O . GLY A 1 239 ? -9.615 4.054 -11.377 1.00 86.00 239 GLY A O 1
ATOM 1889 N N . SER A 1 240 ? -9.861 6.090 -12.273 1.00 86.38 240 SER A N 1
ATOM 1890 C CA . SER A 1 240 ? -10.032 5.636 -13.657 1.00 86.38 240 SER A CA 1
ATOM 1891 C C . SER A 1 240 ? -8.753 5.823 -14.466 1.00 86.38 240 SER A C 1
ATOM 1893 O O . SER A 1 240 ? -8.270 6.949 -14.601 1.00 86.38 240 SER A O 1
ATOM 1895 N N . GLN A 1 241 ? -8.265 4.746 -15.087 1.00 85.94 241 GLN A N 1
ATOM 1896 C CA . GLN A 1 241 ? -7.122 4.788 -16.006 1.00 85.94 241 GLN A CA 1
ATOM 1897 C C . GLN A 1 241 ? -7.341 5.801 -17.140 1.00 85.94 241 GLN A C 1
ATOM 1899 O O . GLN A 1 241 ? -6.457 6.605 -17.432 1.00 85.94 241 GLN A O 1
ATOM 1904 N N . LEU A 1 242 ? -8.542 5.829 -17.730 1.00 86.50 242 LEU A N 1
ATOM 1905 C CA . LEU A 1 242 ? -8.878 6.767 -18.802 1.00 86.50 242 LEU A CA 1
ATOM 1906 C C . LEU A 1 242 ? -8.758 8.222 -18.331 1.00 86.50 242 LEU A C 1
ATOM 1908 O O . LEU A 1 242 ? -8.164 9.046 -19.021 1.00 86.50 242 LEU A O 1
ATOM 1912 N N . LYS A 1 243 ? -9.254 8.539 -17.129 1.00 90.50 243 LYS A N 1
ATOM 1913 C CA . LYS A 1 243 ? -9.123 9.884 -16.547 1.00 90.50 243 LYS A CA 1
ATOM 1914 C C . LYS A 1 243 ? -7.656 10.265 -16.335 1.00 90.50 243 LYS A C 1
ATOM 1916 O O . LYS A 1 243 ? -7.281 11.408 -16.594 1.00 90.50 243 LYS A O 1
ATOM 1921 N N . LEU A 1 244 ? -6.818 9.331 -15.885 1.00 91.75 244 LEU A N 1
ATOM 1922 C CA . LEU A 1 244 ? -5.387 9.582 -15.689 1.00 91.75 244 LEU A CA 1
ATOM 1923 C C . LEU A 1 244 ? -4.647 9.820 -17.010 1.00 91.75 244 LEU A C 1
ATOM 1925 O O . LEU A 1 244 ? -3.775 10.685 -17.066 1.00 91.75 244 LEU A O 1
ATOM 1929 N N . ILE A 1 245 ? -5.033 9.123 -18.079 1.00 88.75 245 ILE A N 1
ATOM 1930 C CA . ILE A 1 245 ? -4.508 9.365 -19.429 1.00 88.75 245 ILE A CA 1
ATOM 1931 C C . ILE A 1 245 ? -4.946 10.748 -19.932 1.00 88.75 245 ILE A C 1
ATOM 1933 O O . ILE A 1 245 ? -4.104 11.557 -20.316 1.00 88.75 245 ILE A O 1
ATOM 1937 N N . LEU A 1 246 ? -6.246 11.061 -19.864 1.00 90.06 246 LEU A N 1
ATOM 1938 C CA . LEU A 1 246 ? -6.800 12.336 -20.343 1.00 90.06 246 LEU A CA 1
ATOM 1939 C C . LEU A 1 246 ? -6.238 13.554 -19.596 1.00 90.06 246 LEU A C 1
ATOM 1941 O O . LEU A 1 246 ? -6.083 14.621 -20.179 1.00 90.06 246 LEU A O 1
ATOM 1945 N N . THR A 1 247 ? -5.903 13.398 -18.314 1.00 93.44 247 THR A N 1
ATOM 1946 C CA . THR A 1 247 ? -5.278 14.457 -17.499 1.00 93.44 247 THR A CA 1
ATOM 1947 C C . THR A 1 247 ? -3.752 14.492 -17.617 1.00 93.44 247 THR A C 1
ATOM 1949 O O . THR A 1 247 ? -3.099 15.294 -16.954 1.00 93.44 247 THR A O 1
ATOM 1952 N N . GLY A 1 248 ? -3.154 13.621 -18.437 1.00 93.38 248 GLY A N 1
ATOM 1953 C CA . GLY A 1 248 ? -1.707 13.533 -18.615 1.00 93.38 248 GLY A CA 1
ATOM 1954 C C . GLY A 1 248 ? -0.953 13.040 -17.377 1.00 93.38 248 GLY A C 1
ATOM 1955 O O . GLY A 1 248 ? 0.271 13.171 -17.324 1.00 93.38 248 GLY A O 1
ATOM 1956 N N . LYS A 1 249 ? -1.649 12.475 -16.384 1.00 95.06 249 LYS A N 1
ATOM 1957 C CA . LYS A 1 249 ? -1.050 11.807 -15.219 1.00 95.06 249 LYS A CA 1
ATOM 1958 C C . LYS A 1 249 ? -0.418 10.468 -15.587 1.00 95.06 249 LYS A C 1
ATOM 1960 O O . LYS A 1 249 ? 0.499 10.049 -14.901 1.00 95.06 249 LYS A O 1
ATOM 1965 N N . ILE A 1 250 ? -0.856 9.844 -16.677 1.00 94.75 250 ILE A N 1
ATOM 1966 C CA . ILE A 1 250 ? -0.213 8.675 -17.281 1.00 94.75 250 ILE A CA 1
ATOM 1967 C C . ILE A 1 250 ? 0.017 8.963 -18.761 1.00 94.75 250 ILE A C 1
ATOM 1969 O O . ILE A 1 250 ? -0.898 9.401 -19.460 1.00 94.75 250 ILE A O 1
ATOM 1973 N N . ARG A 1 251 ? 1.235 8.716 -19.244 1.00 95.62 251 ARG A N 1
ATOM 1974 C CA . ARG A 1 251 ? 1.607 8.849 -20.655 1.00 95.62 251 ARG A CA 1
ATOM 1975 C C . ARG A 1 251 ? 2.335 7.598 -21.116 1.00 95.62 251 ARG A C 1
ATOM 1977 O O . ARG A 1 251 ? 3.316 7.196 -20.502 1.00 95.62 251 ARG A O 1
ATOM 1984 N N . ALA A 1 252 ? 1.862 7.006 -22.207 1.00 95.06 252 ALA A N 1
ATOM 1985 C CA . ALA A 1 252 ? 2.493 5.851 -22.830 1.00 95.06 252 ALA A CA 1
ATOM 1986 C C . ALA A 1 252 ? 3.290 6.268 -24.074 1.00 95.06 252 ALA A C 1
ATOM 1988 O O . ALA A 1 252 ? 2.863 7.139 -24.831 1.00 95.06 252 ALA A O 1
ATOM 1989 N N . SER A 1 253 ? 4.442 5.642 -24.290 1.00 95.38 253 SER A N 1
ATOM 1990 C CA . SER A 1 253 ? 5.322 5.856 -25.444 1.00 95.38 253 SER A CA 1
ATOM 1991 C C . SER A 1 253 ? 6.112 4.579 -25.770 1.00 95.38 253 SER A C 1
ATOM 1993 O O . SER A 1 253 ? 5.919 3.545 -25.131 1.00 95.38 253 SER A O 1
ATOM 1995 N N . GLY A 1 254 ? 6.999 4.630 -26.766 1.00 95.00 254 GLY A N 1
ATOM 1996 C CA . GLY A 1 254 ? 7.792 3.481 -27.220 1.00 95.00 254 GLY A CA 1
ATOM 1997 C C . GLY A 1 254 ? 7.227 2.819 -28.484 1.00 95.00 254 GLY A C 1
ATOM 1998 O O . GLY A 1 254 ? 6.344 3.393 -29.119 1.00 95.00 254 GLY A O 1
ATOM 1999 N N . PRO A 1 255 ? 7.748 1.644 -28.880 1.00 96.50 255 PRO A N 1
ATOM 2000 C CA . PRO A 1 255 ? 7.322 0.945 -30.097 1.00 96.50 255 PRO A CA 1
ATOM 2001 C C . PRO A 1 255 ? 5.870 0.442 -30.075 1.00 96.50 255 PRO A C 1
ATOM 2003 O O . PRO A 1 255 ? 5.238 0.355 -31.126 1.00 96.50 255 PRO A O 1
ATOM 2006 N N . LYS A 1 256 ? 5.338 0.101 -28.893 1.00 96.69 256 LYS A N 1
ATOM 2007 C CA . LYS A 1 256 ? 4.003 -0.486 -28.694 1.00 96.69 256 LYS A CA 1
ATOM 2008 C C . LYS A 1 256 ? 3.225 0.225 -27.564 1.00 96.69 256 LYS A C 1
ATOM 2010 O O . LYS A 1 256 ? 2.846 -0.413 -26.580 1.00 96.69 256 LYS A O 1
ATOM 2015 N N . PRO A 1 257 ? 2.937 1.538 -27.671 1.00 94.38 257 PRO A N 1
ATOM 2016 C CA . PRO A 1 257 ? 2.338 2.323 -26.583 1.00 94.38 257 PRO A CA 1
ATOM 2017 C C . PRO A 1 257 ? 0.905 1.893 -26.228 1.00 94.38 257 PRO A C 1
ATOM 2019 O O . PRO A 1 257 ? 0.446 2.122 -25.111 1.00 94.38 257 PRO A O 1
ATOM 2022 N N . TRP A 1 258 ? 0.195 1.226 -27.146 1.00 92.69 258 TRP A N 1
ATOM 2023 C CA . TRP A 1 258 ? -1.139 0.669 -26.891 1.00 92.69 258 TRP A CA 1
ATOM 2024 C C . TRP A 1 258 ? -1.137 -0.433 -25.818 1.00 92.69 258 TRP A C 1
ATOM 2026 O O . TRP A 1 258 ? -2.175 -0.694 -25.211 1.00 92.69 258 TRP A O 1
ATOM 2036 N N . LEU A 1 259 ? 0.019 -1.045 -25.522 1.00 93.38 259 LEU A N 1
ATOM 2037 C CA . LEU A 1 259 ? 0.153 -2.047 -24.460 1.00 93.38 259 LEU A CA 1
ATOM 2038 C C . LEU A 1 259 ? -0.118 -1.485 -23.058 1.00 93.38 259 LEU A C 1
ATOM 2040 O O . LEU A 1 259 ? -0.447 -2.260 -22.159 1.00 93.38 259 LEU A O 1
ATOM 2044 N N . ALA A 1 260 ? -0.041 -0.165 -22.856 1.00 89.62 260 ALA A N 1
ATOM 2045 C CA . ALA A 1 260 ? -0.383 0.465 -21.580 1.00 89.62 260 ALA A CA 1
ATOM 2046 C C . ALA A 1 260 ? -1.843 0.205 -21.164 1.00 89.62 260 ALA A C 1
ATOM 2048 O O . ALA A 1 260 ? -2.124 0.023 -19.980 1.00 89.62 260 ALA A O 1
ATOM 2049 N N . GLY A 1 261 ? -2.771 0.125 -22.127 1.00 85.31 261 GLY A N 1
ATOM 2050 C CA . GLY A 1 261 ? -4.169 -0.227 -21.854 1.00 85.31 261 GLY A CA 1
ATOM 2051 C C . GLY A 1 261 ? -4.347 -1.683 -21.412 1.00 85.31 261 GLY A C 1
ATOM 2052 O O . GLY A 1 261 ? -5.256 -1.982 -20.644 1.00 85.31 261 GLY A O 1
ATOM 2053 N N . LYS A 1 262 ? -3.448 -2.579 -21.841 1.00 86.88 262 LYS A N 1
ATOM 2054 C CA . LYS A 1 262 ? -3.482 -4.003 -21.481 1.00 86.88 262 LYS A CA 1
ATOM 2055 C C . LYS A 1 262 ? -2.955 -4.265 -20.068 1.00 86.88 262 LYS A C 1
ATOM 2057 O O . LYS A 1 262 ? -3.422 -5.190 -19.419 1.00 86.88 262 LYS A O 1
ATOM 2062 N N . PHE A 1 263 ? -2.034 -3.438 -19.567 1.00 85.69 263 PHE A N 1
ATOM 2063 C CA . PHE A 1 263 ? -1.368 -3.663 -18.277 1.00 85.69 263 PHE A CA 1
ATOM 2064 C C . PHE A 1 263 ? -2.349 -3.894 -17.113 1.00 85.69 263 PHE A C 1
ATOM 2066 O O . PHE A 1 263 ? -2.208 -4.857 -16.368 1.00 85.69 263 PHE A O 1
ATOM 2073 N N . GLY A 1 264 ? -3.405 -3.078 -17.011 1.00 82.62 264 GLY A N 1
ATOM 2074 C CA . GLY A 1 264 ? -4.415 -3.203 -15.950 1.00 82.62 264 GLY A CA 1
ATOM 2075 C C . GLY A 1 264 ? -5.307 -4.451 -16.031 1.00 82.62 264 GLY A C 1
ATOM 2076 O O . GLY A 1 264 ? -6.131 -4.648 -15.145 1.00 82.62 264 GLY A O 1
ATOM 2077 N N . GLN A 1 265 ? -5.178 -5.262 -17.086 1.00 87.50 265 GLN A N 1
ATOM 2078 C CA . GLN A 1 265 ? -5.876 -6.542 -17.263 1.00 87.50 265 GLN A CA 1
ATOM 2079 C C . GLN A 1 265 ? -4.971 -7.746 -16.968 1.00 87.50 265 GLN A C 1
ATOM 2081 O O . GLN A 1 265 ? -5.459 -8.869 -16.920 1.00 87.50 265 GLN A O 1
ATOM 2086 N N . LEU A 1 266 ? -3.662 -7.524 -16.817 1.00 90.56 266 LEU A N 1
ATOM 2087 C CA . LEU A 1 266 ? -2.666 -8.577 -16.602 1.00 90.56 266 LEU A CA 1
ATOM 2088 C C . LEU A 1 266 ? -2.354 -8.799 -15.125 1.00 90.56 266 LEU A C 1
ATOM 2090 O O . LEU A 1 266 ? -1.844 -9.853 -14.769 1.00 90.56 266 LEU A O 1
ATOM 2094 N N . VAL A 1 267 ? -2.627 -7.805 -14.281 1.00 88.50 267 VAL A N 1
ATOM 2095 C CA . VAL A 1 267 ? -2.259 -7.804 -12.865 1.00 88.50 267 VAL A CA 1
ATOM 2096 C C . VAL A 1 267 ? -3.505 -7.504 -12.036 1.00 88.50 267 VAL A C 1
ATOM 2098 O O . VAL A 1 267 ? -4.229 -6.542 -12.310 1.00 88.50 267 VAL A O 1
ATOM 2101 N N . LYS A 1 268 ? -3.769 -8.342 -11.034 1.00 86.06 268 LYS A N 1
ATOM 2102 C CA . LYS A 1 268 ? -4.848 -8.177 -10.062 1.00 86.06 268 LYS A CA 1
ATOM 2103 C C . LYS A 1 268 ? -4.551 -6.973 -9.169 1.00 86.06 268 LYS A C 1
ATOM 2105 O O . LYS A 1 268 ? -3.403 -6.664 -8.867 1.00 86.06 268 LYS A O 1
ATOM 2110 N N . LYS A 1 269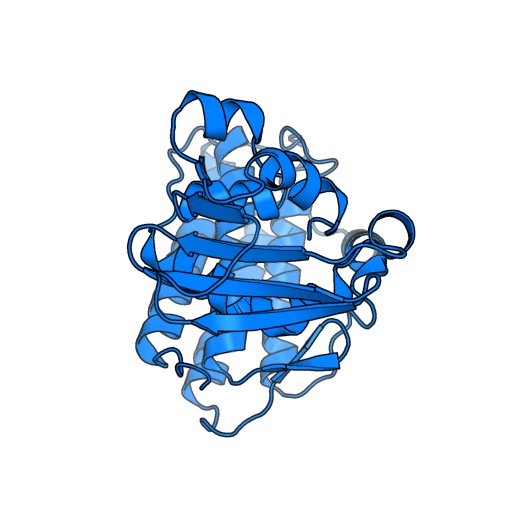 ? -5.606 -6.278 -8.760 1.00 85.19 269 LYS A N 1
ATOM 2111 C CA . LYS A 1 269 ? -5.514 -5.169 -7.808 1.00 85.19 269 LYS A CA 1
ATOM 2112 C C . LYS A 1 269 ? -5.535 -5.750 -6.388 1.00 85.19 269 LYS A C 1
ATOM 2114 O O . LYS A 1 269 ? -6.349 -6.656 -6.182 1.00 85.19 269 LYS A O 1
ATOM 2119 N N . PRO A 1 270 ? -4.673 -5.277 -5.471 1.00 72.44 270 PRO A N 1
ATOM 2120 C CA . PRO A 1 270 ? -4.752 -5.627 -4.056 1.00 72.44 270 PRO A CA 1
ATOM 2121 C C . PRO A 1 270 ? -6.121 -5.290 -3.456 1.00 72.44 270 PRO A C 1
ATOM 2123 O O . PRO A 1 270 ? -6.710 -4.256 -3.866 1.00 72.44 270 PRO A O 1
#

pLDDT: mean 93.22, std 6.72, range [35.41, 98.69]

Mean predicted aligned error: 3.79 Å

Nearest PDB structures (foldseek):
  2yhe-assembly3_C  TM=6.618E-01  e=1.950E-05  Pseudomonas sp. DSM 6611
  2cg2-assembly1_A-2  TM=4.693E-01  e=3.528E-07  Pseudomonas aeruginosa PAO1
  5a23-assembly1_C  TM=4.485E-01  e=4.109E-07  Pseudomonas aeruginosa
  2cfz-assembly1_A  TM=4.669E-01  e=1.619E-06  Pseudomonas aeruginosa PAO1
  4av7-assembly3_E  TM=4.310E-01  e=2.271E-05  Pseudomonas sp. DSM 6611

Secondary structure (DSSP, 8-state):
------HHHHHHHHHHHHHHHHHHHHHTTTTT--TTPBPTTSS-BHHHHHHHHHHHHHHHHHHTTTPPPS---GGGHHHHHHHHHHH-----HHHHHHHHHHHHHHHHHHHHHS-TT--EE-GGG-EE-HHHHHHHHHHHHHHHHHHHHHHH-------HHHHHHHHHHTTTTGGGGB-HHHHTT--EEEEEEEETS-EEEEEEETTEEEEEEE-TTS--SEEEEEEHHHHHHHHTT-S-HHHHHHTTSEEEESS-TTHHHHHHHHB---

Solvent-accessible surface area (backbone atoms only — not comparable to full-atom values): 14475 Å² total; per-residue (Å²): 128,85,77,76,63,52,58,65,60,22,48,52,49,27,53,53,27,51,55,50,37,52,53,54,60,68,40,27,71,82,69,72,54,54,39,82,41,69,31,81,102,52,98,39,27,46,18,51,50,49,39,49,57,28,50,48,40,43,50,49,40,40,21,72,70,59,38,78,45,91,42,69,42,72,87,43,47,69,59,55,52,50,51,55,57,68,76,46,83,70,44,57,60,73,62,39,50,56,51,30,54,51,26,49,53,50,35,55,51,47,56,74,73,51,61,82,83,42,67,30,40,37,57,49,78,38,74,28,42,55,34,48,50,38,31,54,54,26,45,59,39,47,54,50,40,41,52,51,20,72,74,72,71,51,91,70,82,68,56,48,64,61,30,41,52,35,65,59,59,47,47,85,54,50,48,73,31,45,34,57,85,68,18,58,71,36,69,50,32,37,34,43,31,31,58,94,62,62,19,39,34,39,37,31,55,58,37,49,55,48,69,43,83,40,76,82,87,67,94,41,40,20,33,35,46,26,39,23,38,62,49,48,37,40,52,54,63,47,73,55,70,67,59,32,41,78,70,62,40,36,44,62,35,65,88,39,33,72,51,61,75,50,50,75,62,32,42,60,58,112

Sequence (270 aa):
MDKLIARDEAFDQFQRASRRLERMLSSLTGRQIGPDRQIPHLDWTVGDLALHVTQGVEVAGELVQGKPSPYGDMHQIAETNAEFLQRDPERNIDRLVLRFVKAVRFMEQRFREMPDDFIVPFHAGAEFKPPQAMVMMSSELLIHGWDLAQVTGEKFEIEPQDACRIMYTITPIMPEMVIQEAARGFVATYEICLRGGECLRLHFDEGDLSVSHVAPGGPADCRVDADAPAFLMMGYGRGSQLKLILTGKIRASGPKPWLAGKFGQLVKKP